Protein AF-0000000069951730 (afdb_homodimer)

Nearest PDB structures (foldseek):
  3v64-assembly1_C  TM=9.099E-01  e=1.492E-11  Rattus norvegicus
  8s9p-assembly1_B  TM=9.069E-01  e=3.754E-10  Homo sapiens
  3p5c-assembly1_L  TM=8.656E-01  e=1.594E-09  Homo sapiens
  8jxj-assembly1_A  TM=8.549E-01  e=1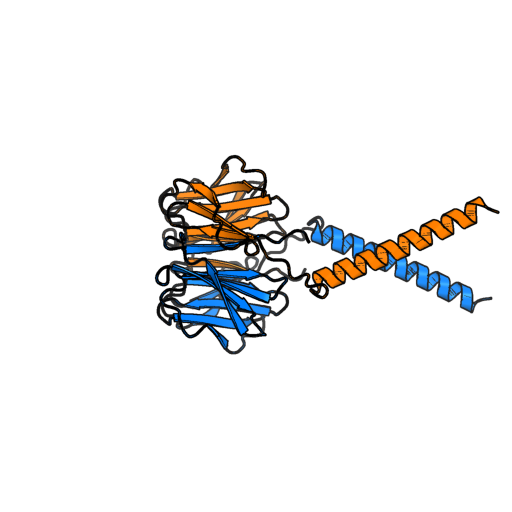.441E-07  Rattus norvegicus
  7mu2-assembly2_C  TM=7.212E-01  e=6.393E-04  Homo sapiens

Foldseek 3Di:
DPPVVVVVVVVVVVVVVVVVVVVVVVCVVVCVPVPVDFDKDWDDDQFFIWIDGRVDPDDIGTQGGGARTWAEWDAQPVQQKIWTDGQCQQFIWIWHDDPVDTGDIDTLDRPPAHGWHEWEADNVQQKIWTAGQVQQWIKMARRVVSDIDTDDRPPSNRPHYDYDDDDPD/DPPVVVVVVVVVVVVVVVVVVVVVVVCVVVCVPVPVDFDKDWDDDQFFIWIDGRVDPDDIGTQGGGARTWAEWDAQPVQQKIWTDGQCQQFIWIWHDDPVDTGDIDTLDRPPAHGWHEWEADNVQQKIWTAGQVQQWIKMARRVVSDIDTDDRPPSNRPHYDYDDDDPD

Sequence (338 aa):
MTKRRRILHADKIIQNVMNVFCLLMFLQLKGYYSVSSNPILLYSTASDIRVVNTSKIGKVNTIVKDLEQGSAVDFLHRKDLICWSDQTAELIQCMNYNETHVGEKVKIVSEGLITPTGIAIDWYTDKIYWTDGETNRIEVISIEQKYRKVLFWSEVDLARAIAVVPKEGMTKRRRILHADKIIQNVMNVFCLLMFLQLKGYYSVSSNPILLYSTASDIRVVNTSKIGKVNTIVKDLEQGSAVDFLHRKDLICWSDQTAELIQCMNYNETHVGEKVKIVSEGLITPTGIAIDWYTDKIYWTDGETNRIEVISIEQKYRKVLFWSEVDLARAIAVVPKEG

Secondary structure (DSSP, 8-state):
-HHHHHHHHHHHHHHHHHHHHHHHHHHHHTT-S------EEEEE-SS-EEEEETTSTT-EEEEE---SSEEEEEEEGGGTEEEEEETTTTEEEEEEEETTEEEEEEEEE-SS-S-EEEEEEETTTTEEEEEETTTTEEEEEETTT--EEEEE-SS--S--EEEEE----/-HHHHHHHHHHHHHHHHHHHHHHHHHHHHTT-S------EEEEE-SS-EEEEETTSTT-EEEEE---SSEEEEEEEGGGTEEEEEETTTTEEEEEEEETTEEEEEEEEE-SS-S-EEEEEEETTTTEEEEEETTTTEEEEEETTT--EEEEE-SS--S--EEEEE----

Solvent-accessible surface area (backbone atoms only — not comparable to full-atom values): 17352 Å² total; per-residue (Å²): 125,66,68,64,54,52,51,52,50,48,49,51,50,50,50,51,49,48,50,48,48,38,48,46,49,45,32,48,72,65,38,67,65,60,64,91,68,63,40,37,36,36,35,14,16,39,40,34,33,32,39,33,42,66,76,46,72,84,53,76,44,78,77,43,73,80,40,48,41,26,38,17,37,36,64,36,70,94,72,29,31,40,34,35,24,20,15,72,70,20,33,31,33,32,27,42,44,51,103,86,43,78,55,67,80,40,80,75,42,74,70,95,52,60,32,34,28,14,44,26,66,38,78,68,77,46,28,41,35,35,25,18,36,74,74,24,33,33,36,37,29,30,70,82,81,60,54,67,46,81,64,45,67,67,91,44,70,44,29,38,17,34,26,62,43,80,64,82,121,125,65,68,64,53,52,51,53,50,50,49,51,48,50,47,50,50,49,49,50,46,38,49,46,49,46,31,47,72,65,38,68,64,60,64,90,68,63,40,37,35,37,35,12,16,40,41,34,34,34,38,34,42,67,74,48,73,84,53,76,44,79,77,42,72,80,40,48,42,25,38,15,36,35,63,37,70,95,72,30,30,40,34,36,24,20,15,72,71,20,35,31,34,32,26,43,44,52,102,86,43,79,54,67,80,40,80,75,42,73,68,96,53,60,34,35,28,14,46,27,67,38,77,67,77,45,28,41,34,36,25,18,35,73,73,24,33,33,37,37,30,30,71,83,81,60,54,67,47,80,64,44,67,67,90,43,70,45,29,37,17,34,27,62,40,81,63,82,122

InterPro domains:
  IPR000033 LDLR class B repeat [PF00058] (126-164)
  IPR000033 LDLR class B repeat [PS51120] (126-168)
  IPR000033 LDLR class B repeat [SM00135] (60-102)
  IPR000033 LDLR class B repeat [SM00135] (106-148)
  IPR011042 Six-bladed beta-propeller, TolB-like [G3DSA:2.120.10.30] (35-169)

Organism: Trichoplusia ni (NCBI:txid7111)

Structure (mmCIF, N/CA/C/O backbone):
data_AF-0000000069951730-model_v1
#
loop_
_entity.id
_entity.type
_entity.pdbx_description
1 polymer 'Low-density lipoprotein receptor-related protein 6-like'
#
loop_
_atom_site.group_PDB
_atom_site.id
_atom_site.type_symbol
_atom_site.label_atom_id
_atom_site.label_alt_id
_atom_site.label_comp_id
_atom_site.label_asym_id
_atom_site.label_entity_id
_atom_site.label_seq_id
_atom_site.pdbx_PDB_ins_code
_atom_site.Cartn_x
_atom_site.Cartn_y
_atom_site.Cartn_z
_atom_site.occupancy
_atom_site.B_iso_or_equiv
_atom_site.auth_seq_id
_atom_site.auth_comp_id
_atom_site.auth_asym_id
_atom_site.auth_atom_id
_atom_site.pdbx_PDB_model_num
ATOM 1 N N . MET A 1 1 ? 3.262 56.125 22.344 1 40.25 1 MET A N 1
ATOM 2 C CA . MET A 1 1 ? 2.172 55.188 22.562 1 40.25 1 MET A CA 1
ATOM 3 C C . MET A 1 1 ? 2.006 54.281 21.344 1 40.25 1 MET A C 1
ATOM 5 O O . MET A 1 1 ? 1.121 53.406 21.328 1 40.25 1 MET A O 1
ATOM 9 N N . THR A 1 2 ? 2.553 54.719 20.219 1 55.34 2 THR A N 1
ATOM 10 C CA . THR A 1 2 ? 2.135 54.219 18.906 1 55.34 2 THR A CA 1
ATOM 11 C C . THR A 1 2 ? 2.824 52.906 18.594 1 55.34 2 THR A C 1
ATOM 13 O O . THR A 1 2 ? 2.281 52.062 17.859 1 55.34 2 THR A O 1
ATOM 16 N N . LYS A 1 3 ? 3.996 52.688 19.062 1 61.5 3 LYS A N 1
ATOM 17 C CA . LYS A 1 3 ? 4.742 51.469 18.688 1 61.5 3 LYS A CA 1
ATOM 18 C C . LYS A 1 3 ? 4.215 50.25 19.422 1 61.5 3 LYS A C 1
ATOM 20 O O . LYS A 1 3 ? 4.148 49.156 18.844 1 61.5 3 LYS A O 1
ATOM 25 N N . ARG A 1 4 ? 3.775 50.406 20.594 1 58.06 4 ARG A N 1
ATOM 26 C CA . ARG A 1 4 ? 3.266 49.281 21.391 1 58.06 4 ARG A CA 1
ATOM 27 C C . ARG A 1 4 ? 1.947 48.781 20.812 1 58.06 4 ARG A C 1
ATOM 29 O O . ARG A 1 4 ? 1.703 47.562 20.797 1 58.06 4 ARG A O 1
ATOM 36 N N . ARG A 1 5 ? 1.155 49.625 20.344 1 59.16 5 ARG A N 1
ATOM 37 C CA . ARG A 1 5 ? -0.134 49.219 19.781 1 59.16 5 ARG A CA 1
ATOM 38 C C . ARG A 1 5 ? 0.046 48.469 18.469 1 59.16 5 ARG A C 1
ATOM 40 O O . ARG A 1 5 ? -0.702 47.531 18.172 1 59.16 5 ARG A O 1
ATOM 47 N N . ARG A 1 6 ? 1.052 48.719 17.766 1 60.94 6 ARG A N 1
ATOM 48 C CA . ARG A 1 6 ? 1.293 48.094 16.484 1 60.94 6 ARG A CA 1
ATOM 49 C C . ARG A 1 6 ? 1.779 46.656 16.656 1 60.94 6 ARG A C 1
ATOM 51 O O . ARG A 1 6 ? 1.381 45.75 15.914 1 60.94 6 ARG A O 1
ATOM 58 N N . ILE A 1 7 ? 2.51 46.438 17.734 1 61.72 7 ILE A N 1
ATOM 59 C CA . ILE A 1 7 ? 3.047 45.125 17.984 1 61.72 7 ILE A CA 1
ATOM 60 C C . ILE A 1 7 ? 1.932 44.188 18.469 1 61.72 7 ILE A C 1
ATOM 62 O O . ILE A 1 7 ? 1.85 43.031 18.047 1 61.72 7 ILE A O 1
ATOM 66 N N . LEU A 1 8 ? 1.084 44.812 19.234 1 60.75 8 LEU A N 1
ATOM 67 C CA . LEU A 1 8 ? -0.03 44.031 19.766 1 60.75 8 LEU A CA 1
ATOM 68 C C . LEU A 1 8 ? -0.986 43.625 18.656 1 60.75 8 LEU A C 1
ATOM 70 O O . LEU A 1 8 ? -1.486 42.469 18.641 1 60.75 8 LEU A O 1
ATOM 74 N N . HIS A 1 9 ? -1.136 44.531 17.734 1 63.41 9 HIS A N 1
ATOM 75 C CA . HIS A 1 9 ? -2.01 44.25 16.609 1 63.41 9 HIS A CA 1
ATOM 76 C C . HIS A 1 9 ? -1.381 43.188 15.688 1 63.41 9 HIS A C 1
ATOM 78 O O . HIS A 1 9 ? -2.072 42.312 15.188 1 63.41 9 HIS A O 1
ATOM 84 N N . ALA A 1 10 ? -0.151 43.312 15.562 1 62.25 10 ALA A N 1
ATOM 85 C CA . ALA A 1 10 ? 0.564 42.344 14.734 1 62.25 10 ALA A CA 1
ATOM 86 C C . ALA A 1 10 ? 0.538 40.938 15.367 1 62.25 10 ALA A C 1
ATOM 88 O O . ALA A 1 10 ? 0.356 39.938 14.664 1 62.25 10 ALA A O 1
ATOM 89 N N . ASP A 1 11 ? 0.637 41 16.609 1 59.69 11 ASP A N 1
ATOM 90 C CA . ASP A 1 11 ? 0.604 39.719 17.344 1 59.69 11 ASP A CA 1
ATOM 91 C C . ASP A 1 11 ? -0.768 39.062 17.234 1 59.69 11 ASP A C 1
ATOM 93 O O . ASP A 1 11 ? -0.864 37.844 17.109 1 59.69 11 ASP A O 1
ATOM 97 N N . LYS A 1 12 ? -1.726 39.938 17.344 1 60.31 12 LYS A N 1
ATOM 98 C CA . LYS A 1 12 ? -3.086 39.438 17.219 1 60.31 12 LYS A CA 1
ATOM 99 C C . LYS A 1 12 ? -3.34 38.906 15.82 1 60.31 12 LYS A C 1
ATOM 101 O O . LYS A 1 12 ? -3.996 37.875 15.656 1 60.31 12 LYS A O 1
ATOM 106 N N . ILE A 1 13 ? -2.816 39.469 14.836 1 59.53 13 ILE A N 1
ATOM 107 C CA . ILE A 1 13 ? -2.957 39.031 13.453 1 59.53 13 ILE A CA 1
ATOM 108 C C . ILE A 1 13 ? -2.217 37.719 13.25 1 59.53 13 ILE A C 1
ATOM 110 O O . ILE A 1 13 ? -2.75 36.781 12.641 1 59.53 13 ILE A O 1
ATOM 114 N N . ILE A 1 14 ? -1.111 37.656 13.812 1 58.06 14 ILE A N 1
ATOM 115 C CA . ILE A 1 14 ? -0.306 36.438 13.68 1 58.06 14 ILE A CA 1
ATOM 116 C C . ILE A 1 14 ? -1.002 35.281 14.383 1 58.06 14 ILE A C 1
ATOM 118 O O . ILE A 1 14 ? -1.05 34.156 13.852 1 58.06 14 ILE A O 1
ATOM 122 N N . GLN A 1 15 ? -1.573 35.594 15.438 1 58.03 15 GLN A N 1
ATOM 123 C CA . GLN A 1 15 ? -2.295 34.594 16.188 1 58.03 15 GLN A CA 1
ATOM 124 C C . GLN A 1 15 ? -3.523 34.094 15.422 1 58.03 15 GLN A C 1
ATOM 126 O O . GLN A 1 15 ? -3.812 32.906 15.391 1 58.03 15 GLN A O 1
ATOM 131 N N . ASN A 1 16 ? -4.184 35 14.867 1 60.38 16 ASN A N 1
ATOM 132 C CA . ASN A 1 16 ? -5.367 34.656 14.086 1 60.38 16 ASN A CA 1
ATOM 133 C C . ASN A 1 16 ? -5 33.844 12.852 1 60.38 16 ASN A C 1
ATOM 135 O O . ASN A 1 16 ? -5.691 32.875 12.508 1 60.38 16 ASN A O 1
ATOM 139 N N . VAL A 1 17 ? -3.945 34.219 12.273 1 59.03 17 VAL A N 1
ATOM 140 C CA . VAL A 1 17 ? -3.484 33.5 11.07 1 59.03 17 VAL A CA 1
ATOM 141 C C . VAL A 1 17 ? -3.041 32.094 11.438 1 59.03 17 VAL A C 1
ATOM 143 O O . VAL A 1 17 ? -3.348 31.141 10.727 1 59.03 17 VAL A O 1
ATOM 146 N N . MET A 1 18 ? -2.447 32.062 12.531 1 59.06 18 MET A N 1
ATOM 147 C CA . MET A 1 18 ? -1.998 30.766 13 1 59.06 18 MET A CA 1
ATOM 148 C C . MET A 1 18 ? -3.186 29.875 13.367 1 59.06 18 MET A C 1
ATOM 150 O O . MET A 1 18 ? -3.178 28.672 13.094 1 59.06 18 MET A O 1
ATOM 154 N N . ASN A 1 19 ? -4.141 30.5 13.945 1 60.81 19 ASN A N 1
ATOM 155 C CA . ASN A 1 19 ? -5.355 29.766 14.281 1 60.81 19 ASN A CA 1
ATOM 156 C C . ASN A 1 19 ? -6.074 29.281 13.023 1 60.81 19 ASN A C 1
ATOM 158 O O . ASN A 1 19 ? -6.57 28.156 12.992 1 60.81 19 ASN A O 1
ATOM 162 N N . VAL A 1 20 ? -6.16 30.094 12.078 1 61.5 20 VAL A N 1
ATOM 163 C CA . VAL A 1 20 ? -6.82 29.719 10.836 1 61.5 20 VAL A CA 1
ATOM 164 C C . VAL A 1 20 ? -6.016 28.625 10.133 1 61.5 20 VAL A C 1
ATOM 166 O O . VAL A 1 20 ? -6.59 27.672 9.602 1 61.5 20 VAL A O 1
ATOM 169 N N . PHE A 1 21 ? -4.734 28.859 10.227 1 60.59 21 PHE A N 1
ATOM 170 C CA . PHE A 1 21 ? -3.855 27.875 9.602 1 60.59 21 PHE A CA 1
ATOM 171 C C . PHE A 1 21 ? -3.992 26.516 10.273 1 60.59 21 PHE A C 1
ATOM 173 O O . PHE A 1 21 ? -4.098 25.484 9.602 1 60.59 21 PHE A O 1
ATOM 180 N N . CYS A 1 22 ? -4.012 26.594 11.516 1 57.28 22 CYS A N 1
ATOM 181 C CA . CYS A 1 22 ? -4.18 25.359 12.266 1 57.28 22 CYS A CA 1
ATOM 182 C C . CYS A 1 22 ? -5.539 24.734 11.984 1 57.28 22 CYS A C 1
ATOM 184 O O . CYS A 1 22 ? -5.652 23.516 11.852 1 57.28 22 CYS A O 1
ATOM 186 N N . LEU A 1 23 ? -6.523 25.594 11.93 1 58.5 23 LEU A N 1
ATOM 187 C CA . LEU A 1 23 ? -7.859 25.109 11.602 1 58.5 23 LEU A CA 1
ATOM 188 C C . LEU A 1 23 ? -7.895 24.516 10.195 1 58.5 23 LEU A C 1
ATOM 190 O O . LEU A 1 23 ? -8.5 23.469 9.977 1 58.5 23 LEU A O 1
ATOM 194 N N . LEU A 1 24 ? -7.238 25.172 9.32 1 56.34 24 LEU A N 1
ATOM 195 C CA . LEU A 1 24 ? -7.199 24.672 7.945 1 56.34 24 LEU A CA 1
ATOM 196 C C . LEU A 1 24 ? -6.422 23.359 7.863 1 56.34 24 LEU A C 1
ATOM 198 O O . LEU A 1 24 ? -6.836 22.438 7.164 1 56.34 24 LEU A O 1
ATOM 202 N N . MET A 1 25 ? -5.395 23.391 8.57 1 54.16 25 MET A N 1
ATOM 203 C CA . MET A 1 25 ? -4.609 22.156 8.633 1 54.16 25 MET A CA 1
ATOM 204 C C . MET A 1 25 ? -5.41 21.031 9.273 1 54.16 25 MET A C 1
ATOM 206 O O . MET A 1 25 ? -5.371 19.891 8.805 1 54.16 25 MET A O 1
ATOM 210 N N . PHE A 1 26 ? -6.113 21.469 10.273 1 53.38 26 PHE A N 1
ATOM 211 C CA . PHE A 1 26 ? -7.016 20.516 10.922 1 53.38 26 PHE A CA 1
ATOM 212 C C . PHE A 1 26 ? -8.102 20.062 9.961 1 53.38 26 PHE A C 1
ATOM 214 O O . PHE A 1 26 ? -8.414 18.859 9.898 1 53.38 26 PHE A O 1
ATOM 221 N N . LEU A 1 27 ? -8.586 21.031 9.406 1 54.47 27 LEU A N 1
ATOM 222 C CA . LEU A 1 27 ? -9.641 20.688 8.453 1 54.47 27 LEU A CA 1
ATOM 223 C C . LEU A 1 27 ? -9.094 19.859 7.305 1 54.47 27 LEU A C 1
ATOM 225 O O . LEU A 1 27 ? -9.766 18.938 6.82 1 54.47 27 LEU A O 1
ATOM 229 N N . GLN A 1 28 ? -7.965 20.234 6.887 1 52.94 28 GLN A N 1
ATOM 230 C CA . GLN A 1 28 ? -7.309 19.453 5.844 1 52.94 28 GLN A CA 1
ATOM 231 C C . GLN A 1 28 ? -7.043 18.031 6.316 1 52.94 28 GLN A C 1
ATOM 233 O O . GLN A 1 28 ? -7.27 17.062 5.57 1 52.94 28 GLN A O 1
ATOM 238 N N . LEU A 1 29 ? -6.594 18.047 7.508 1 51.62 29 LEU A N 1
ATOM 239 C CA . LEU A 1 29 ? -6.316 16.734 8.086 1 51.62 29 LEU A CA 1
ATOM 240 C C . LEU A 1 29 ? -7.602 15.945 8.289 1 51.62 29 LEU A C 1
ATOM 242 O O . LEU A 1 29 ? -7.598 14.719 8.203 1 51.62 29 LEU A O 1
ATOM 246 N N . LYS A 1 30 ? -8.586 16.781 8.57 1 50.69 30 LYS A N 1
ATOM 247 C CA . LYS A 1 30 ? -9.867 16.125 8.797 1 50.69 30 LYS A CA 1
ATOM 248 C C . LYS A 1 30 ? -10.625 15.93 7.488 1 50.69 30 LYS A C 1
ATOM 250 O O . LYS A 1 30 ? -11.766 15.453 7.484 1 50.69 30 LYS A O 1
ATOM 255 N N . GLY A 1 31 ? -10.016 16.188 6.438 1 49.66 31 GLY A N 1
ATOM 256 C CA . GLY A 1 31 ? -10.586 15.906 5.125 1 49.66 31 GLY A CA 1
ATOM 257 C C . GLY A 1 31 ? -11.664 16.906 4.727 1 49.66 31 GLY A C 1
ATOM 258 O O . GLY A 1 31 ? -12.484 16.625 3.846 1 49.66 31 GLY A O 1
ATOM 259 N N . TYR A 1 32 ? -11.891 17.906 5.492 1 48.59 32 TYR A N 1
ATOM 260 C CA . TYR A 1 32 ? -13.016 18.797 5.227 1 48.59 32 TYR A CA 1
ATOM 261 C C . TYR A 1 32 ? -12.781 19.609 3.955 1 48.59 32 TYR A C 1
ATOM 263 O O . TYR A 1 32 ? -13.734 20.078 3.33 1 48.59 32 TYR A O 1
ATOM 271 N N . TYR A 1 33 ? -11.656 19.953 3.596 1 44.69 33 TYR A N 1
ATOM 272 C CA . TYR A 1 33 ? -11.5 20.641 2.314 1 44.69 33 TYR A CA 1
ATOM 273 C C . TYR A 1 33 ? -11.055 19.672 1.229 1 44.69 33 TYR A C 1
ATOM 275 O O . TYR A 1 33 ? -9.859 19.391 1.086 1 44.69 33 TYR A O 1
ATOM 283 N N . SER A 1 34 ? -11.859 18.734 0.953 1 46.66 34 SER A N 1
ATOM 284 C CA . SER A 1 34 ? -11.641 17.797 -0.144 1 46.66 34 SER A CA 1
ATOM 285 C C . SER A 1 34 ? -11.523 18.531 -1.479 1 46.66 34 SER A C 1
ATOM 287 O O . SER A 1 34 ? -12.5 19.109 -1.958 1 46.66 34 SER A O 1
ATOM 289 N N . VAL A 1 35 ? -10.547 19.359 -1.699 1 46.28 35 VAL A N 1
ATOM 290 C CA . VAL A 1 35 ? -10.414 19.672 -3.117 1 46.28 35 VAL A CA 1
ATOM 291 C C . VAL A 1 35 ? -10.344 18.375 -3.93 1 46.28 35 VAL A C 1
ATOM 293 O O . VAL A 1 35 ? -9.703 17.406 -3.512 1 46.28 35 VAL A O 1
ATOM 296 N N . SER A 1 36 ? -11.367 18.156 -4.816 1 50.72 36 SER A N 1
ATOM 297 C CA . SER A 1 36 ? -11.367 17.078 -5.793 1 50.72 36 SER A CA 1
ATOM 298 C C . SER A 1 36 ? -9.961 16.781 -6.297 1 50.72 36 SER A C 1
ATOM 300 O O . SER A 1 36 ? -9.422 17.531 -7.121 1 50.72 36 SER A O 1
ATOM 302 N N . SER A 1 37 ? -8.977 16.438 -5.449 1 61.88 37 SER A N 1
ATOM 303 C CA . SER A 1 37 ? -7.598 16.297 -5.914 1 61.88 37 SER A CA 1
ATOM 304 C C . SER A 1 37 ? -7.387 14.953 -6.605 1 61.88 37 SER A C 1
ATOM 306 O O . SER A 1 37 ? -7.805 13.914 -6.094 1 61.88 37 SER A O 1
ATOM 308 N N . ASN A 1 38 ? -7.438 14.992 -7.953 1 73.62 38 ASN A N 1
ATOM 309 C CA . ASN A 1 38 ? -7.031 13.852 -8.766 1 73.62 38 ASN A CA 1
ATOM 310 C C . ASN A 1 38 ? -5.605 13.406 -8.438 1 73.62 38 ASN A C 1
ATOM 312 O O . ASN A 1 38 ? -4.648 14.141 -8.703 1 73.62 38 ASN A O 1
ATOM 316 N N . PRO A 1 39 ? -5.621 12.266 -7.805 1 83.69 39 PRO A N 1
ATOM 317 C CA . PRO A 1 39 ? -4.273 11.875 -7.391 1 83.69 39 PRO A CA 1
ATOM 318 C C . PRO A 1 39 ? -3.439 11.312 -8.539 1 83.69 39 PRO A C 1
ATOM 320 O O . PRO A 1 39 ? -3.98 10.992 -9.602 1 83.69 39 PRO A O 1
ATOM 323 N N . ILE A 1 40 ? -2.17 11.359 -8.352 1 89.69 40 ILE A N 1
ATOM 324 C CA . ILE A 1 40 ? -1.232 10.594 -9.164 1 89.69 40 ILE A CA 1
ATOM 325 C C . ILE A 1 40 ? -1.15 9.156 -8.641 1 89.69 40 ILE A C 1
ATOM 327 O O . ILE A 1 40 ? -1.103 8.938 -7.43 1 89.69 40 ILE A O 1
ATOM 331 N N . LEU A 1 41 ? -1.196 8.188 -9.562 1 93.44 41 LEU A N 1
ATOM 332 C CA . LEU A 1 41 ? -1.094 6.781 -9.188 1 93.44 41 LEU A CA 1
ATOM 333 C C . LEU A 1 41 ? 0.204 6.176 -9.711 1 93.44 41 LEU A C 1
ATOM 335 O O . LEU A 1 41 ? 0.629 6.477 -10.828 1 93.44 41 LEU A O 1
ATOM 339 N N . LEU A 1 42 ? 0.781 5.359 -8.914 1 95.75 42 LEU A N 1
ATOM 340 C CA . LEU A 1 42 ? 1.886 4.492 -9.305 1 95.75 42 LEU A CA 1
ATOM 341 C C . LEU A 1 42 ? 1.437 3.035 -9.359 1 95.75 42 LEU A C 1
ATOM 343 O O . LEU A 1 42 ? 0.676 2.58 -8.508 1 95.75 42 LEU A O 1
ATOM 347 N N . TYR A 1 43 ? 1.876 2.32 -10.375 1 96.94 43 TYR A N 1
ATOM 348 C CA . TYR A 1 43 ? 1.629 0.884 -10.328 1 96.94 43 TYR A CA 1
ATOM 349 C C . TYR A 1 43 ? 2.799 0.111 -10.93 1 96.94 43 TYR A C 1
ATOM 351 O O . TYR A 1 43 ? 3.547 0.645 -11.75 1 96.94 43 TYR A O 1
ATOM 359 N N . SER A 1 44 ? 2.938 -1.045 -10.406 1 97.5 44 SER A N 1
ATOM 360 C CA . SER A 1 44 ? 4.008 -1.928 -10.859 1 97.5 44 SER A CA 1
ATOM 361 C C . SER A 1 44 ? 3.479 -3.018 -11.781 1 97.5 44 SER A C 1
ATOM 363 O O . SER A 1 44 ? 2.424 -3.602 -11.523 1 97.5 44 SER A O 1
ATOM 365 N N . THR A 1 45 ? 4.113 -3.223 -12.891 1 96.88 45 THR A N 1
ATOM 366 C CA . THR A 1 45 ? 4.02 -4.457 -13.664 1 96.88 45 THR A CA 1
ATOM 367 C C . THR A 1 45 ? 5.211 -5.367 -13.375 1 96.88 45 THR A C 1
ATOM 369 O O . THR A 1 45 ? 6.07 -5.031 -12.555 1 96.88 45 THR A O 1
ATOM 372 N N . ALA A 1 46 ? 5.223 -6.516 -13.992 1 97.25 46 ALA A N 1
ATOM 373 C CA . ALA A 1 46 ? 6.383 -7.383 -13.82 1 97.25 46 ALA A CA 1
ATOM 374 C C . ALA A 1 46 ? 7.652 -6.711 -14.336 1 97.25 46 ALA A C 1
ATOM 376 O O . ALA A 1 46 ? 8.75 -6.965 -13.828 1 97.25 46 ALA A O 1
ATOM 377 N N . SER A 1 47 ? 7.496 -5.703 -15.242 1 97.69 47 SER A N 1
ATOM 378 C CA . SER A 1 47 ? 8.68 -5.223 -15.953 1 97.69 47 SER A CA 1
ATOM 379 C C . SER A 1 47 ? 8.953 -3.756 -15.641 1 97.69 47 SER A C 1
ATOM 381 O O . SER A 1 47 ? 10.047 -3.25 -15.922 1 97.69 47 SER A O 1
ATOM 383 N N . ASP A 1 48 ? 7.891 -3.051 -15.078 1 96.56 48 ASP A N 1
ATOM 384 C CA . ASP A 1 48 ? 8.047 -1.604 -14.992 1 96.56 48 ASP A CA 1
ATOM 385 C C . ASP A 1 48 ? 7.223 -1.03 -13.836 1 96.56 48 ASP A C 1
ATOM 387 O O . ASP A 1 48 ? 6.336 -1.704 -13.305 1 96.56 48 ASP A O 1
ATOM 391 N N . ILE A 1 49 ? 7.617 0.128 -13.43 1 97.31 49 ILE A N 1
ATOM 392 C CA . ILE A 1 49 ? 6.766 1.007 -12.633 1 97.31 49 ILE A CA 1
ATOM 393 C C . ILE A 1 49 ? 6.281 2.172 -13.5 1 97.31 49 ILE A C 1
ATOM 395 O O . ILE A 1 49 ? 7.082 2.826 -14.172 1 97.31 49 ILE A O 1
AT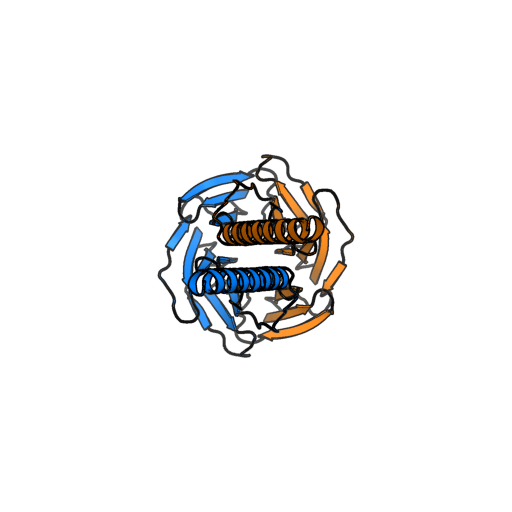OM 399 N N . ARG A 1 50 ? 5.008 2.41 -13.414 1 95.38 50 ARG A N 1
ATOM 400 C CA . ARG A 1 50 ? 4.398 3.453 -14.234 1 95.38 50 ARG A CA 1
ATOM 401 C C . ARG A 1 50 ? 3.625 4.445 -13.375 1 95.38 50 ARG A C 1
ATOM 403 O O . ARG A 1 50 ? 3.201 4.109 -12.266 1 95.38 50 ARG A O 1
ATOM 410 N N . VAL A 1 51 ? 3.541 5.621 -13.906 1 92.38 51 VAL A N 1
ATOM 411 C CA . VAL A 1 51 ? 2.82 6.699 -13.234 1 92.38 51 VAL A CA 1
ATOM 412 C C . VAL A 1 51 ? 1.693 7.203 -14.133 1 92.38 51 VAL A C 1
ATOM 414 O O . VAL A 1 51 ? 1.875 7.348 -15.344 1 92.38 51 VAL A O 1
ATOM 417 N N . VAL A 1 52 ? 0.584 7.422 -13.5 1 89.06 52 VAL A N 1
ATOM 418 C CA . VAL A 1 52 ? -0.558 7.953 -14.234 1 89.06 52 VAL A CA 1
ATOM 419 C C . VAL A 1 52 ? -1.218 9.07 -13.43 1 89.06 52 VAL A C 1
ATOM 421 O O . VAL A 1 52 ? -1.314 8.992 -12.203 1 89.06 52 VAL A O 1
ATOM 424 N N . ASN A 1 53 ? -1.576 10.062 -14.172 1 84.94 53 ASN A N 1
ATOM 425 C CA . ASN A 1 53 ? -2.369 11.148 -13.602 1 84.94 53 ASN A CA 1
ATOM 426 C C . ASN A 1 53 ? -3.859 10.945 -13.844 1 84.94 53 ASN A C 1
ATOM 428 O O . ASN A 1 53 ? -4.301 10.883 -15 1 84.94 53 ASN A O 1
ATOM 432 N N . THR A 1 54 ? -4.594 10.852 -12.82 1 86.31 54 THR A N 1
ATOM 433 C CA . THR A 1 54 ? -6 10.484 -12.945 1 86.31 54 THR A CA 1
ATOM 434 C C . THR A 1 54 ? -6.805 11.633 -13.555 1 86.31 54 THR A C 1
ATOM 436 O O . THR A 1 54 ? -7.941 11.438 -13.992 1 86.31 54 THR A O 1
ATOM 439 N N . SER A 1 55 ? -6.207 12.836 -13.531 1 79.06 55 SER A N 1
ATOM 440 C CA . SER A 1 55 ? -6.867 13.977 -14.156 1 79.06 55 SER A CA 1
ATOM 441 C C . SER A 1 55 ? -6.637 13.984 -15.664 1 79.06 55 SER A C 1
ATOM 443 O O . SER A 1 55 ? -7.352 14.664 -16.406 1 79.06 55 SER A O 1
ATOM 445 N N . LYS A 1 56 ? -5.562 13.477 -16.016 1 73.94 56 LYS A N 1
ATOM 446 C CA . LYS A 1 56 ? -5.25 13.398 -17.438 1 73.94 56 LYS A CA 1
ATOM 447 C C . LYS A 1 56 ? -5.41 11.977 -17.953 1 73.94 56 LYS A C 1
ATOM 449 O O . LYS A 1 56 ? -4.473 11.18 -17.906 1 73.94 56 LYS A O 1
ATOM 454 N N . ILE A 1 57 ? -6.547 11.68 -18.438 1 64.75 57 ILE A N 1
ATOM 455 C CA . ILE A 1 57 ? -6.844 10.312 -18.859 1 64.75 57 ILE A CA 1
ATOM 456 C C . ILE A 1 57 ? -6.016 9.977 -20.094 1 64.75 57 ILE A C 1
ATOM 458 O O . ILE A 1 57 ? -5.906 10.781 -21.031 1 64.75 57 ILE A O 1
ATOM 462 N N . GLY A 1 58 ? -5.32 8.844 -19.984 1 67.44 58 GLY A N 1
ATOM 463 C CA . GLY A 1 58 ? -4.719 8.289 -21.188 1 67.44 58 GLY A CA 1
ATOM 464 C C . GLY A 1 58 ? -3.207 8.422 -21.219 1 67.44 58 GLY A C 1
ATOM 465 O O . GLY A 1 58 ? -2.537 7.805 -22.047 1 67.44 58 GLY A O 1
ATOM 466 N N . LYS A 1 59 ? -2.746 9.188 -20.406 1 79.81 59 LYS A N 1
ATOM 467 C CA . LYS A 1 59 ? -1.294 9.32 -20.484 1 79.81 59 LYS A CA 1
ATOM 468 C C . LYS A 1 59 ? -0.61 8.492 -19.406 1 79.81 59 LYS A C 1
ATOM 470 O O . LYS A 1 59 ? -0.854 8.703 -18.219 1 79.81 59 LYS A O 1
ATOM 475 N N . VAL A 1 60 ? 0.112 7.445 -19.812 1 87.56 60 VAL A N 1
ATOM 476 C CA . VAL A 1 60 ? 0.881 6.586 -18.906 1 87.56 60 VAL A CA 1
ATOM 477 C C . VAL A 1 60 ? 2.375 6.836 -19.109 1 87.56 60 VAL A C 1
ATOM 479 O O . VAL A 1 60 ? 2.863 6.832 -20.25 1 87.56 60 VAL A O 1
ATOM 482 N N . ASN A 1 61 ? 3.059 7.148 -18.016 1 90.5 61 ASN A N 1
ATOM 483 C CA . ASN A 1 61 ? 4.5 7.355 -18.062 1 90.5 61 ASN A CA 1
ATOM 484 C C . ASN A 1 61 ? 5.254 6.25 -17.328 1 90.5 61 ASN A C 1
ATOM 486 O O . ASN A 1 61 ? 5.012 6.016 -16.141 1 90.5 61 ASN A O 1
ATOM 490 N N . THR A 1 62 ? 6.156 5.586 -18.047 1 94.31 62 THR A N 1
ATOM 491 C CA . THR A 1 62 ? 7.016 4.586 -17.422 1 94.31 62 THR A CA 1
ATOM 492 C C . THR A 1 62 ? 8.219 5.25 -16.766 1 94.31 62 THR A C 1
ATOM 494 O O . THR A 1 62 ? 8.992 5.945 -17.422 1 94.31 62 THR A O 1
ATOM 497 N N . ILE A 1 63 ? 8.383 5.004 -15.469 1 94.88 63 ILE A N 1
ATOM 498 C CA . ILE A 1 63 ? 9.43 5.746 -14.773 1 94.88 63 ILE A CA 1
ATOM 499 C C . ILE A 1 63 ? 10.531 4.789 -14.336 1 94.88 63 ILE A C 1
ATOM 501 O O . ILE A 1 63 ? 11.656 5.215 -14.055 1 94.88 63 ILE A O 1
ATOM 505 N N . VAL A 1 64 ? 10.32 3.541 -14.086 1 96.88 64 VAL A N 1
ATOM 506 C CA . VAL A 1 64 ? 11.312 2.496 -13.836 1 96.88 64 VAL A CA 1
ATOM 507 C C . VAL A 1 64 ? 11.141 1.367 -14.844 1 96.88 64 VAL A C 1
ATOM 509 O O . VAL A 1 64 ? 10.031 0.867 -15.047 1 96.88 64 VAL A O 1
ATOM 512 N N . LYS A 1 65 ? 12.18 0.963 -15.484 1 96.12 65 LYS A N 1
ATOM 513 C CA . LYS A 1 65 ? 12.125 -0.077 -16.5 1 96.12 65 LYS A CA 1
ATOM 514 C C . LYS A 1 65 ? 12.977 -1.28 -16.109 1 96.12 65 LYS A C 1
ATOM 516 O O . LYS A 1 65 ? 13.695 -1.24 -15.117 1 96.12 65 LYS A O 1
ATOM 521 N N . ASP A 1 66 ? 12.773 -2.346 -16.781 1 96.75 66 ASP A N 1
ATOM 522 C CA . ASP A 1 66 ? 13.625 -3.535 -16.75 1 96.75 66 ASP A CA 1
ATOM 523 C C . ASP A 1 66 ? 13.562 -4.227 -15.398 1 96.75 66 ASP A C 1
ATOM 525 O O . ASP A 1 66 ? 14.594 -4.652 -14.859 1 96.75 66 ASP A O 1
ATOM 529 N N . LEU A 1 67 ? 12.453 -4.215 -14.852 1 97.94 67 LEU A N 1
ATOM 530 C CA . LEU A 1 67 ? 12.258 -5.035 -13.664 1 97.94 67 LEU A CA 1
ATOM 531 C C . LEU A 1 67 ? 12.172 -6.516 -14.031 1 97.94 67 LEU A C 1
ATOM 533 O O . LEU A 1 67 ? 11.828 -6.859 -15.164 1 97.94 67 LEU A O 1
ATOM 537 N N . GLU A 1 68 ? 12.633 -7.344 -13.156 1 98.44 68 GLU A N 1
ATOM 538 C CA . GLU A 1 68 ? 12.539 -8.797 -13.297 1 98.44 68 GLU A CA 1
ATOM 539 C C . GLU A 1 68 ? 11.516 -9.375 -12.328 1 98.44 68 GLU A C 1
ATOM 541 O O . GLU A 1 68 ? 11.867 -10.125 -11.414 1 98.44 68 GLU A O 1
ATOM 546 N N . GLN A 1 69 ? 10.289 -9.125 -12.531 1 97.94 69 GLN A N 1
ATOM 547 C CA . GLN A 1 69 ? 9.125 -9.539 -11.758 1 97.94 69 GLN A CA 1
ATOM 548 C C . GLN A 1 69 ? 8.836 -8.555 -10.633 1 97.94 69 GLN A C 1
ATOM 550 O O . GLN A 1 69 ? 8.844 -8.922 -9.453 1 97.94 69 GLN A O 1
ATOM 555 N N . GLY A 1 70 ? 8.57 -7.266 -11.055 1 98.19 70 GLY A N 1
ATOM 556 C CA . GLY A 1 70 ? 8.078 -6.293 -10.094 1 98.19 70 GLY A CA 1
ATOM 557 C C . GLY A 1 70 ? 6.844 -6.762 -9.344 1 98.19 70 GLY A C 1
ATOM 558 O O . GLY A 1 70 ? 5.957 -7.379 -9.93 1 98.19 70 GLY A O 1
ATOM 559 N N . SER A 1 71 ? 6.805 -6.461 -8.023 1 97.75 71 SER A N 1
ATOM 560 C CA . SER A 1 71 ? 5.734 -7.102 -7.266 1 97.75 71 SER A CA 1
ATOM 561 C C . SER A 1 71 ? 5.027 -6.102 -6.359 1 97.75 71 SER A C 1
ATOM 563 O O . SER A 1 71 ? 3.875 -6.316 -5.973 1 97.75 71 SER A O 1
ATOM 565 N N . ALA A 1 72 ? 5.695 -5.078 -5.941 1 98.56 72 ALA A N 1
ATOM 566 C CA . ALA A 1 72 ? 5.098 -4.086 -5.051 1 98.56 72 ALA A CA 1
ATOM 567 C C . ALA A 1 72 ? 5.684 -2.699 -5.297 1 98.56 72 ALA A C 1
ATOM 569 O O . ALA A 1 72 ? 6.809 -2.574 -5.797 1 98.56 72 ALA A O 1
ATOM 570 N N . VAL A 1 73 ? 4.953 -1.7 -4.938 1 98.56 73 VAL A N 1
ATOM 571 C CA . VAL A 1 73 ? 5.391 -0.312 -5.035 1 98.56 73 VAL A CA 1
ATOM 572 C C . VAL A 1 73 ? 4.719 0.519 -3.941 1 98.56 73 VAL A C 1
ATOM 574 O O . VAL A 1 73 ? 3.592 0.227 -3.535 1 98.56 73 VAL A O 1
ATOM 577 N N . ASP A 1 74 ? 5.387 1.421 -3.436 1 97.94 74 ASP A N 1
ATOM 578 C CA . ASP A 1 74 ? 4.871 2.369 -2.453 1 97.94 74 ASP A CA 1
ATOM 579 C C . ASP A 1 74 ? 5.613 3.699 -2.529 1 97.94 74 ASP A C 1
ATOM 581 O O . ASP A 1 74 ? 6.621 3.812 -3.23 1 97.94 74 ASP A O 1
ATOM 585 N N . PHE A 1 75 ? 5.043 4.715 -1.903 1 95.19 75 PHE A N 1
ATOM 586 C CA . PHE A 1 75 ? 5.547 6.074 -2.057 1 95.19 75 PHE A CA 1
ATOM 587 C C . PHE A 1 75 ? 5.703 6.754 -0.7 1 95.19 75 PHE A C 1
ATOM 589 O O . PHE A 1 75 ? 4.816 6.656 0.152 1 95.19 75 PHE A O 1
ATOM 596 N N . LEU A 1 76 ? 6.844 7.34 -0.523 1 93.25 76 LEU A N 1
ATOM 597 C CA . LEU A 1 76 ? 7.105 8.18 0.642 1 93.25 76 LEU A CA 1
ATOM 598 C C . LEU A 1 76 ? 7.062 9.656 0.269 1 93.25 76 LEU A C 1
ATOM 600 O O . LEU A 1 76 ? 8.062 10.219 -0.181 1 93.25 76 LEU A O 1
ATOM 604 N N . HIS A 1 77 ? 6.031 10.258 0.543 1 87 77 HIS A N 1
ATOM 605 C CA . HIS A 1 77 ? 5.723 11.602 0.067 1 87 77 HIS A CA 1
ATOM 606 C C . HIS A 1 77 ? 6.703 12.625 0.626 1 87 77 HIS A C 1
ATOM 608 O O . HIS A 1 77 ? 7.223 13.461 -0.115 1 87 77 HIS A O 1
ATOM 614 N N . ARG A 1 78 ? 6.992 12.531 1.895 1 84.75 78 ARG A N 1
ATOM 615 C CA . ARG A 1 78 ? 7.816 13.531 2.566 1 84.75 78 ARG A CA 1
ATOM 616 C C . ARG A 1 78 ? 9.203 13.617 1.934 1 84.75 78 ARG A C 1
ATOM 618 O O . ARG A 1 78 ? 9.859 14.656 2.004 1 84.75 78 ARG A O 1
ATOM 625 N N . LYS A 1 79 ? 9.602 12.586 1.317 1 89.88 79 LYS A N 1
ATOM 626 C CA . LYS A 1 79 ? 10.945 12.547 0.76 1 89.88 79 LYS A CA 1
ATOM 627 C C . LYS A 1 79 ? 10.914 12.398 -0.758 1 89.88 79 LYS A C 1
ATOM 629 O O . LYS A 1 79 ? 11.953 12.242 -1.396 1 89.88 79 LYS A O 1
ATOM 634 N N . ASP A 1 80 ? 9.695 12.359 -1.304 1 91.81 80 ASP A N 1
ATOM 635 C CA . ASP A 1 80 ? 9.516 12.148 -2.738 1 91.81 80 ASP A CA 1
ATOM 636 C C . ASP A 1 80 ? 10.25 10.891 -3.203 1 91.81 80 ASP A C 1
ATOM 638 O O . ASP A 1 80 ? 11.047 10.945 -4.145 1 91.81 80 ASP A O 1
ATOM 642 N N . LEU A 1 81 ? 9.977 9.773 -2.555 1 95.94 81 LEU A N 1
ATOM 643 C CA . LEU A 1 81 ? 10.656 8.516 -2.838 1 95.94 81 LEU A CA 1
ATOM 644 C C . LEU A 1 81 ? 9.664 7.449 -3.289 1 95.94 81 LEU A C 1
ATOM 646 O O . LEU A 1 81 ? 8.641 7.234 -2.639 1 95.94 81 LEU A O 1
ATOM 650 N N . ILE A 1 82 ? 9.969 6.848 -4.398 1 97.31 82 ILE A N 1
ATOM 651 C CA . ILE A 1 82 ? 9.281 5.637 -4.82 1 97.31 82 ILE A CA 1
ATOM 652 C C . ILE A 1 82 ? 10.109 4.41 -4.438 1 97.31 82 ILE A C 1
ATOM 654 O O . ILE A 1 82 ? 11.312 4.363 -4.684 1 97.31 82 ILE A O 1
ATOM 658 N N . CYS A 1 83 ? 9.547 3.453 -3.84 1 98.62 83 CYS A N 1
ATOM 659 C CA . CYS A 1 83 ? 10.227 2.207 -3.5 1 98.62 83 CYS A CA 1
ATOM 660 C C . CYS A 1 83 ? 9.461 1.005 -4.047 1 98.62 83 CYS A C 1
ATOM 662 O O . CYS A 1 83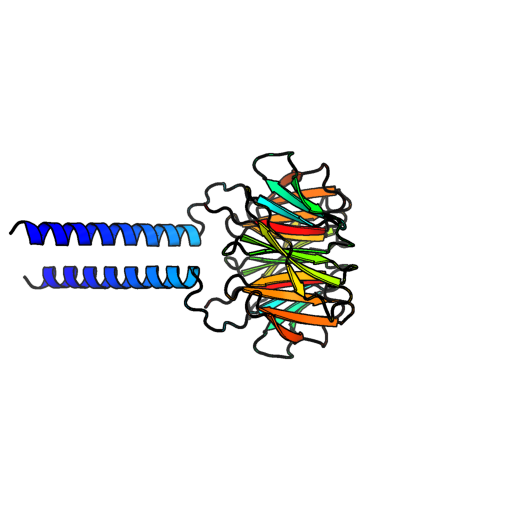 ? 8.234 1.036 -4.145 1 98.62 83 CYS A O 1
ATOM 664 N N . TRP A 1 84 ? 10.18 -0.008 -4.359 1 98.75 84 TRP A N 1
ATOM 665 C CA . TRP A 1 84 ? 9.523 -1.165 -4.965 1 98.75 84 TRP A CA 1
ATOM 666 C C . TRP A 1 84 ? 10.305 -2.441 -4.68 1 98.75 84 TRP A C 1
ATOM 668 O O . TRP A 1 84 ? 11.469 -2.387 -4.281 1 98.75 84 TRP A O 1
ATOM 678 N N . SER A 1 85 ? 9.648 -3.535 -4.785 1 98.81 85 SER A N 1
ATOM 679 C CA . SER A 1 85 ? 10.289 -4.844 -4.715 1 98.81 85 SER A CA 1
ATOM 680 C C . SER A 1 85 ? 10.391 -5.484 -6.098 1 98.81 85 SER A C 1
ATOM 682 O O . SER A 1 85 ? 9.508 -5.293 -6.941 1 98.81 85 SER A O 1
ATOM 684 N N . ASP A 1 86 ? 11.422 -6.164 -6.328 1 98.56 86 ASP A N 1
ATOM 685 C CA . ASP A 1 86 ? 11.719 -6.926 -7.535 1 98.56 86 ASP A CA 1
ATOM 686 C C . ASP A 1 86 ? 12.109 -8.367 -7.195 1 98.56 86 ASP A C 1
ATOM 688 O O . ASP A 1 86 ? 13.219 -8.617 -6.715 1 98.56 86 ASP A O 1
ATOM 692 N N . GLN A 1 87 ? 11.211 -9.305 -7.492 1 98.19 87 GLN A N 1
ATOM 693 C CA . GLN A 1 87 ? 11.297 -10.648 -6.922 1 98.19 87 GLN A CA 1
ATOM 694 C C . GLN A 1 87 ? 12.5 -11.398 -7.48 1 98.19 87 GLN A C 1
ATOM 696 O O . GLN A 1 87 ? 13.359 -11.859 -6.723 1 98.19 87 GLN A O 1
ATOM 701 N N . THR A 1 88 ? 12.586 -11.445 -8.773 1 98.12 88 THR A N 1
ATOM 702 C CA . THR A 1 88 ? 13.641 -12.242 -9.398 1 98.12 88 THR A CA 1
ATOM 703 C C . THR A 1 88 ? 15 -11.57 -9.219 1 98.12 88 THR A C 1
ATOM 705 O O . THR A 1 88 ? 16.016 -12.25 -9.023 1 98.12 88 THR A O 1
ATOM 708 N N . ALA A 1 89 ? 15.062 -10.234 -9.312 1 98.06 89 ALA A N 1
ATOM 709 C CA . ALA A 1 89 ? 16.312 -9.516 -9.07 1 98.06 89 ALA A CA 1
ATOM 710 C C . ALA A 1 89 ? 16.719 -9.594 -7.598 1 98.06 89 ALA A C 1
ATOM 712 O O . ALA A 1 89 ? 17.859 -9.297 -7.242 1 98.06 89 ALA A O 1
ATOM 713 N N . GLU A 1 90 ? 15.75 -10.016 -6.73 1 98.44 90 GLU A N 1
ATOM 714 C CA . GLU A 1 90 ? 15.969 -10.117 -5.293 1 98.44 90 GLU A CA 1
ATOM 715 C C . GLU A 1 90 ? 16.453 -8.789 -4.719 1 98.44 90 GLU A C 1
ATOM 717 O O . GLU A 1 90 ? 17.484 -8.742 -4.043 1 98.44 90 GLU A O 1
ATOM 722 N N . LEU A 1 91 ? 15.586 -7.738 -4.988 1 98.62 91 LEU A N 1
ATOM 723 C CA . LEU A 1 91 ? 15.961 -6.383 -4.594 1 98.62 91 LEU A CA 1
ATOM 724 C C . LEU A 1 91 ? 14.75 -5.625 -4.055 1 98.62 91 LEU A C 1
ATOM 726 O O . LEU A 1 91 ? 13.625 -5.828 -4.516 1 98.62 91 LEU A O 1
ATOM 730 N N . ILE A 1 92 ? 14.961 -4.848 -3.113 1 98.81 92 ILE A N 1
ATOM 731 C CA . ILE A 1 92 ? 14.117 -3.711 -2.771 1 98.81 92 ILE A CA 1
ATOM 732 C C . ILE A 1 92 ? 14.867 -2.408 -3.027 1 98.81 92 ILE A C 1
ATOM 734 O O . ILE A 1 92 ? 15.961 -2.203 -2.5 1 98.81 92 ILE A O 1
ATOM 738 N N . GLN A 1 93 ? 14.289 -1.559 -3.836 1 98.69 93 GLN A N 1
ATOM 739 C CA . GLN A 1 93 ? 14.961 -0.343 -4.277 1 98.69 93 GLN A CA 1
ATOM 740 C C . GLN A 1 93 ? 14.055 0.874 -4.137 1 98.69 93 GLN A C 1
ATOM 742 O O . GLN A 1 93 ? 12.828 0.733 -4.023 1 98.69 93 GLN A O 1
ATOM 747 N N . CYS A 1 94 ? 14.688 1.982 -4.105 1 98.25 94 CYS A N 1
ATOM 748 C CA . CYS A 1 94 ? 13.992 3.264 -4.117 1 98.25 94 CYS A CA 1
ATOM 749 C C . CYS A 1 94 ? 14.617 4.219 -5.129 1 98.25 94 CYS A C 1
ATOM 751 O O . CYS A 1 94 ? 15.742 3.988 -5.59 1 98.25 94 CYS A O 1
ATOM 753 N N . MET A 1 95 ? 13.852 5.191 -5.426 1 97.69 95 MET A N 1
ATOM 754 C CA . MET A 1 95 ? 14.328 6.262 -6.297 1 97.69 95 MET A CA 1
ATOM 755 C C . MET A 1 95 ? 13.586 7.562 -6.02 1 97.69 95 MET A C 1
ATOM 757 O O . MET A 1 95 ? 12.391 7.547 -5.723 1 97.69 95 MET A O 1
ATOM 761 N N . ASN A 1 96 ? 14.328 8.656 -6.109 1 95.88 96 ASN A N 1
ATOM 762 C CA . ASN A 1 96 ? 13.672 9.953 -6.023 1 95.88 96 ASN A CA 1
ATOM 763 C C . ASN A 1 96 ? 12.781 10.211 -7.238 1 95.88 96 ASN A C 1
ATOM 765 O O . ASN A 1 96 ? 13.156 9.906 -8.367 1 95.88 96 ASN A O 1
ATOM 769 N N . TYR A 1 97 ? 11.641 10.688 -6.895 1 91.75 97 TYR A N 1
ATOM 770 C CA . TYR A 1 97 ? 10.711 11 -7.973 1 91.75 97 TYR A CA 1
ATOM 771 C C . TYR A 1 97 ? 9.844 12.203 -7.613 1 91.75 97 TYR A C 1
ATOM 773 O O . TYR A 1 97 ? 9.25 12.242 -6.535 1 91.75 97 TYR A O 1
ATOM 781 N N . ASN A 1 98 ? 9.93 13.008 -8.602 1 82.88 98 ASN A N 1
ATOM 782 C CA . ASN A 1 98 ? 8.883 14.031 -8.633 1 82.88 98 ASN A CA 1
ATOM 783 C C . ASN A 1 98 ? 8.367 14.266 -10.055 1 82.88 98 ASN A C 1
ATOM 785 O O . ASN A 1 98 ? 8.82 13.609 -10.992 1 82.88 98 ASN A O 1
ATOM 789 N N . GLU A 1 99 ? 7.289 14.75 -10.336 1 78.56 99 GLU A N 1
ATOM 790 C CA . GLU A 1 99 ? 6.645 14.875 -11.641 1 78.56 99 GLU A CA 1
ATOM 791 C C . GLU A 1 99 ? 7.605 15.445 -12.68 1 78.56 99 GLU A C 1
ATOM 793 O O . GLU A 1 99 ? 7.461 15.188 -13.875 1 78.56 99 GLU A O 1
ATOM 798 N N . THR A 1 100 ? 8.664 16.016 -12.18 1 78.06 100 THR A N 1
ATOM 799 C CA . THR A 1 100 ? 9.562 16.688 -13.109 1 78.06 100 THR A CA 1
ATOM 800 C C . THR A 1 100 ? 10.945 16.031 -13.094 1 78.06 100 THR A C 1
ATOM 802 O O . THR A 1 100 ? 11.781 16.312 -13.961 1 78.06 100 THR A O 1
ATOM 805 N N . HIS A 1 101 ? 11.094 15.125 -12.055 1 81.62 101 HIS A N 1
ATOM 806 C CA . HIS A 1 101 ? 12.438 14.586 -11.883 1 81.62 101 HIS A CA 1
ATOM 807 C C . HIS A 1 101 ? 12.391 13.109 -11.508 1 81.62 101 HIS A C 1
ATOM 809 O O . HIS A 1 101 ? 11.539 12.688 -10.719 1 81.62 101 HIS A O 1
ATOM 815 N N . VAL A 1 102 ? 13.273 12.328 -12.234 1 86.19 102 VAL A N 1
ATOM 816 C CA . VAL A 1 102 ? 13.508 10.93 -11.898 1 86.19 102 VAL A CA 1
ATOM 817 C C . VAL A 1 102 ? 14.969 10.734 -11.484 1 86.19 102 VAL A C 1
ATOM 819 O O . VAL A 1 102 ? 15.883 11.016 -12.258 1 86.19 102 VAL A O 1
ATOM 822 N N . GLY A 1 103 ? 15.172 10.305 -10.219 1 91.81 103 GLY A N 1
ATOM 823 C CA . GLY A 1 103 ? 16.531 10.148 -9.711 1 91.81 103 GLY A CA 1
ATOM 824 C C . GLY A 1 103 ? 17.109 8.773 -9.977 1 91.81 103 GLY A C 1
ATOM 825 O O . GLY A 1 103 ? 16.547 8 -10.766 1 91.81 103 GLY A O 1
ATOM 826 N N . GLU A 1 104 ? 18.266 8.578 -9.352 1 93.38 104 GLU A N 1
ATOM 827 C CA . GLU A 1 104 ? 18.953 7.297 -9.469 1 93.38 104 GLU A CA 1
ATOM 828 C C . GLU A 1 104 ? 18.328 6.25 -8.547 1 93.38 104 GLU A C 1
ATOM 830 O O . GLU A 1 104 ? 17.812 6.586 -7.477 1 93.38 104 GLU A O 1
ATOM 835 N N . LYS A 1 105 ? 18.375 5.012 -9.078 1 96.38 105 LYS A N 1
ATOM 836 C CA . LYS A 1 105 ? 17.938 3.898 -8.25 1 96.38 105 LYS A CA 1
ATOM 837 C C . LYS A 1 105 ? 18.922 3.639 -7.109 1 96.38 105 LYS A C 1
ATOM 839 O O . LYS A 1 105 ? 20.125 3.672 -7.309 1 96.38 105 LYS A O 1
ATOM 844 N N . VAL A 1 106 ? 18.406 3.461 -6.004 1 97.25 106 VAL A N 1
ATOM 845 C CA . VAL A 1 106 ? 19.219 3.127 -4.832 1 97.25 106 VAL A CA 1
ATOM 846 C C . VAL A 1 106 ? 18.781 1.778 -4.27 1 97.25 106 VAL A C 1
ATOM 848 O O . VAL A 1 106 ? 17.594 1.561 -4.02 1 97.25 106 VAL A O 1
ATOM 851 N N . LYS A 1 107 ? 19.719 0.898 -4.051 1 98.19 107 LYS A N 1
ATOM 852 C CA . LYS A 1 107 ? 19.406 -0.391 -3.434 1 98.19 107 LYS A CA 1
ATOM 853 C C . LYS A 1 107 ? 19.234 -0.25 -1.924 1 98.19 107 LYS A C 1
ATOM 855 O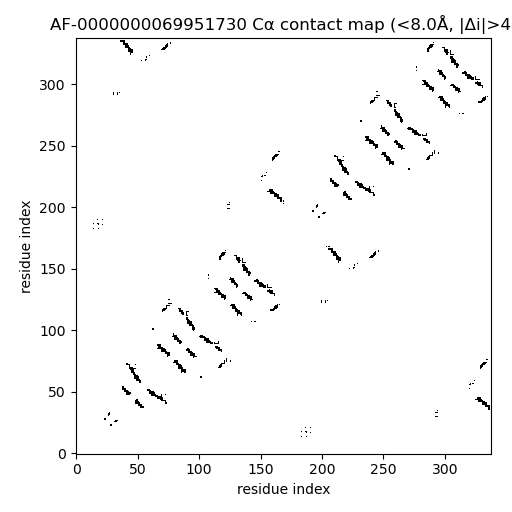 O . LYS A 1 107 ? 20.156 0.172 -1.223 1 98.19 107 LYS A O 1
ATOM 860 N N . ILE A 1 108 ? 18.094 -0.57 -1.462 1 98.69 108 ILE A N 1
ATOM 861 C CA . ILE A 1 108 ? 17.812 -0.518 -0.033 1 98.69 108 ILE A CA 1
ATOM 862 C C . ILE A 1 108 ? 18.125 -1.868 0.607 1 98.69 108 ILE A C 1
ATOM 864 O O . ILE A 1 108 ? 18.781 -1.93 1.647 1 98.69 108 ILE A O 1
ATOM 868 N N . VAL A 1 109 ? 17.641 -2.971 0.068 1 98.62 109 VAL A N 1
ATOM 869 C CA . VAL A 1 109 ? 17.938 -4.344 0.451 1 98.62 109 VAL A CA 1
ATOM 870 C C . VAL A 1 109 ? 18.406 -5.133 -0.773 1 98.62 109 VAL A C 1
ATOM 872 O O . VAL A 1 109 ? 17.688 -5.215 -1.771 1 98.62 109 VAL A O 1
ATOM 875 N N . SER A 1 110 ? 19.578 -5.711 -0.735 1 98.19 110 SER A N 1
ATOM 876 C CA . SER A 1 110 ? 20.125 -6.414 -1.893 1 98.19 110 SER A CA 1
ATOM 877 C C . SER A 1 110 ? 20.656 -7.793 -1.508 1 98.19 110 SER A C 1
ATOM 879 O O . SER A 1 110 ? 21.203 -8.508 -2.346 1 98.19 110 SER A O 1
ATOM 881 N N . GLU A 1 111 ? 20.516 -8.117 -0.274 1 97.62 111 GLU A N 1
ATOM 882 C CA . GLU A 1 111 ? 20.953 -9.43 0.192 1 97.62 111 GLU A CA 1
ATOM 883 C C . GLU A 1 111 ? 19.891 -10.086 1.076 1 97.62 111 GLU A C 1
ATOM 885 O O . GLU A 1 111 ? 19.094 -9.391 1.709 1 97.62 111 GLU A O 1
ATOM 890 N N . GLY A 1 112 ? 19.875 -11.336 1.117 1 97.12 112 GLY A N 1
ATOM 891 C CA . GLY A 1 112 ? 19.016 -12.078 2.027 1 97.12 112 GLY A CA 1
ATOM 892 C C . GLY A 1 112 ? 17.562 -12.086 1.6 1 97.12 112 GLY A C 1
ATOM 893 O O . GLY A 1 112 ? 16.672 -12.383 2.402 1 97.12 112 GLY A O 1
ATOM 8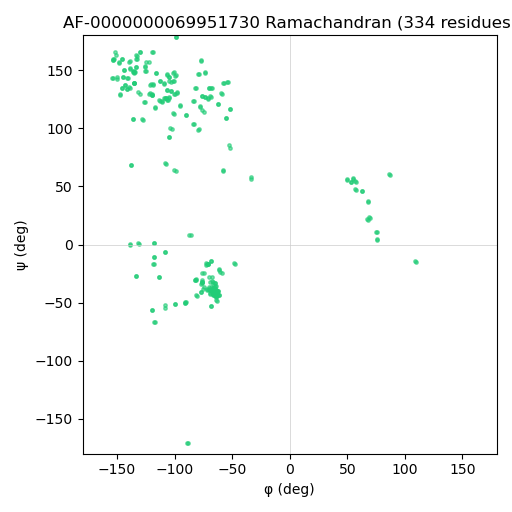94 N N . LEU A 1 113 ? 17.281 -11.648 0.404 1 97.69 113 LEU A N 1
ATOM 895 C CA . LEU A 1 113 ? 15.953 -11.75 -0.206 1 97.69 113 LEU A CA 1
ATOM 896 C C . LEU A 1 113 ? 15.883 -12.938 -1.161 1 97.69 113 LEU A C 1
ATOM 898 O O . LEU A 1 113 ? 16.891 -13.32 -1.757 1 97.69 113 LEU A O 1
ATOM 902 N N . ILE A 1 114 ? 14.781 -13.57 -1.251 1 97.44 114 ILE A N 1
ATOM 903 C CA . ILE A 1 114 ? 14.555 -14.586 -2.27 1 97.44 114 ILE A CA 1
ATOM 904 C C . ILE A 1 114 ? 13.383 -14.18 -3.154 1 97.44 114 ILE A C 1
ATOM 906 O O . ILE A 1 114 ? 13.539 -14.008 -4.367 1 97.44 114 ILE A O 1
ATOM 910 N N . THR A 1 115 ? 12.18 -13.922 -2.607 1 97.19 115 THR A N 1
ATOM 911 C CA . THR A 1 115 ? 11.008 -13.469 -3.357 1 97.19 115 THR A CA 1
ATOM 912 C C . THR A 1 115 ? 10.273 -12.367 -2.607 1 97.19 115 THR A C 1
ATOM 914 O O . THR A 1 115 ? 9.148 -12.562 -2.139 1 97.19 115 THR A O 1
ATOM 917 N N . PRO A 1 116 ? 10.914 -11.195 -2.516 1 98 116 PRO A N 1
ATOM 918 C CA . PRO A 1 116 ? 10.156 -10.102 -1.904 1 98 116 PRO A CA 1
ATOM 919 C C . PRO A 1 116 ? 8.867 -9.781 -2.656 1 98 116 PRO A C 1
ATOM 921 O O . PRO A 1 116 ? 8.875 -9.664 -3.885 1 98 116 PRO A O 1
ATOM 924 N N . THR A 1 117 ? 7.77 -9.688 -1.966 1 96.75 117 THR A N 1
ATOM 925 C CA . THR A 1 117 ? 6.469 -9.57 -2.617 1 96.75 117 THR A CA 1
ATOM 926 C C . THR A 1 117 ? 5.801 -8.25 -2.256 1 96.75 117 THR A C 1
ATOM 928 O O . THR A 1 117 ? 5.77 -7.32 -3.068 1 96.75 117 THR A O 1
ATOM 931 N N . GLY A 1 118 ? 5.395 -8.016 -0.981 1 97.94 118 GLY A N 1
ATOM 932 C CA . GLY A 1 118 ? 4.758 -6.781 -0.546 1 97.94 118 GLY A CA 1
ATOM 933 C C . GLY A 1 118 ? 5.707 -5.84 0.173 1 97.94 118 GLY A C 1
ATOM 934 O O . GLY A 1 118 ? 6.609 -6.285 0.884 1 97.94 118 GLY A O 1
ATOM 935 N N . ILE A 1 119 ? 5.453 -4.531 0.014 1 98.69 119 ILE A N 1
ATOM 936 C CA . ILE A 1 119 ? 6.164 -3.537 0.809 1 98.69 119 ILE A CA 1
ATOM 937 C C . ILE A 1 119 ? 5.184 -2.492 1.332 1 98.69 119 ILE A C 1
ATOM 939 O O . ILE A 1 119 ? 4.156 -2.225 0.701 1 98.69 119 ILE A O 1
ATOM 943 N N . ALA A 1 120 ? 5.43 -1.982 2.438 1 97.88 120 ALA A N 1
ATOM 944 C CA . ALA A 1 120 ? 4.699 -0.866 3.033 1 97.88 120 ALA A CA 1
ATOM 945 C C . ALA A 1 120 ? 5.656 0.116 3.705 1 97.88 120 ALA A C 1
ATOM 947 O O . ALA A 1 120 ? 6.582 -0.293 4.406 1 97.88 120 ALA A O 1
ATOM 948 N N . ILE A 1 121 ? 5.426 1.365 3.461 1 96.25 121 ILE A N 1
ATOM 949 C CA . ILE A 1 121 ? 6.293 2.387 4.039 1 96.25 121 ILE A CA 1
ATOM 950 C C . ILE A 1 121 ? 5.578 3.078 5.195 1 96.25 121 ILE A C 1
ATOM 952 O O . ILE A 1 121 ? 4.426 3.496 5.059 1 96.25 121 ILE A O 1
ATOM 956 N N . ASP A 1 122 ? 6.242 3.078 6.328 1 91.94 122 ASP A N 1
ATOM 957 C CA . ASP A 1 122 ? 5.812 3.918 7.441 1 91.94 122 ASP A CA 1
ATOM 958 C C . ASP A 1 122 ? 6.336 5.344 7.285 1 91.94 122 ASP A C 1
ATOM 960 O O . ASP A 1 122 ? 7.508 5.613 7.547 1 91.94 122 ASP A O 1
ATOM 964 N N . TRP A 1 123 ? 5.516 6.258 6.891 1 85.25 123 TRP A N 1
ATOM 965 C CA . TRP A 1 123 ? 5.949 7.609 6.547 1 85.25 123 TRP A CA 1
ATOM 966 C C . TRP A 1 123 ? 6.355 8.383 7.797 1 85.25 123 TRP A C 1
ATOM 968 O O . TRP A 1 123 ? 7.074 9.383 7.711 1 85.25 123 TRP A O 1
ATOM 978 N N . TYR A 1 124 ? 5.93 7.859 8.961 1 82.94 124 TYR A N 1
ATOM 979 C CA . TYR A 1 124 ? 6.297 8.531 10.203 1 82.94 124 TYR A CA 1
ATOM 980 C C . TYR A 1 124 ? 7.742 8.234 10.578 1 82.94 124 TYR A C 1
ATOM 982 O O . TYR A 1 124 ? 8.461 9.109 11.062 1 82.94 124 TYR A O 1
ATOM 990 N N . THR A 1 125 ? 8.148 7.047 10.414 1 88.31 125 THR A N 1
ATOM 991 C CA . THR A 1 125 ? 9.461 6.641 10.898 1 88.31 125 THR A CA 1
ATOM 992 C C . THR A 1 125 ? 10.43 6.43 9.734 1 88.31 125 THR A C 1
ATOM 994 O O . THR A 1 125 ? 11.609 6.164 9.945 1 88.31 125 THR A O 1
ATOM 997 N N . ASP A 1 126 ? 9.938 6.504 8.531 1 93.25 126 ASP A N 1
ATOM 998 C CA . ASP A 1 126 ? 10.727 6.312 7.324 1 93.25 126 ASP A CA 1
ATOM 999 C C . ASP A 1 126 ? 11.305 4.898 7.266 1 93.25 126 ASP A C 1
ATOM 1001 O O . ASP A 1 126 ? 12.492 4.719 6.992 1 93.25 126 ASP A O 1
ATOM 1005 N N . LYS A 1 127 ? 10.445 3.988 7.547 1 95.94 127 LYS A N 1
ATOM 1006 C CA . LYS A 1 127 ? 10.828 2.582 7.484 1 95.94 127 LYS A CA 1
ATOM 1007 C C . LYS A 1 127 ? 10.039 1.84 6.41 1 95.94 127 LYS A C 1
ATOM 1009 O O . LYS A 1 127 ? 8.875 2.168 6.152 1 95.94 127 LYS A O 1
ATOM 1014 N N . ILE A 1 128 ? 10.711 0.845 5.812 1 98 128 ILE A N 1
ATOM 1015 C CA . ILE A 1 128 ? 10.055 -0.049 4.863 1 98 128 ILE A CA 1
ATOM 1016 C C . ILE A 1 128 ? 9.844 -1.416 5.508 1 98 128 ILE A C 1
ATOM 1018 O O . ILE A 1 128 ? 10.773 -1.996 6.074 1 98 128 ILE A O 1
ATOM 1022 N N . TYR A 1 129 ? 8.688 -1.854 5.527 1 97.25 129 TYR A N 1
ATOM 1023 C CA . TYR A 1 129 ? 8.328 -3.219 5.895 1 97.25 129 TYR A CA 1
ATOM 1024 C C . TYR A 1 129 ? 8.047 -4.062 4.652 1 97.25 129 TYR A C 1
ATOM 1026 O O . TYR A 1 129 ? 7.445 -3.582 3.691 1 97.25 129 TYR A O 1
ATOM 1034 N N . TRP A 1 130 ? 8.508 -5.34 4.699 1 98.19 130 TRP A N 1
ATOM 1035 C CA . TRP A 1 130 ? 8.242 -6.141 3.51 1 98.19 130 TRP A CA 1
ATOM 1036 C C . TRP A 1 130 ? 7.992 -7.598 3.877 1 98.19 130 TRP A C 1
ATOM 1038 O O . TRP A 1 130 ? 8.336 -8.039 4.977 1 98.19 130 TRP A O 1
ATOM 1048 N N . THR A 1 131 ? 7.348 -8.273 2.955 1 97.69 131 THR A N 1
ATOM 1049 C CA . THR A 1 131 ? 7.133 -9.711 3.041 1 97.69 131 THR A CA 1
ATOM 1050 C C . THR A 1 131 ? 8.023 -10.453 2.045 1 97.69 131 THR A C 1
ATOM 1052 O O . THR A 1 131 ? 8.297 -9.945 0.957 1 97.69 131 THR A O 1
ATOM 1055 N N . ASP A 1 132 ? 8.445 -11.602 2.416 1 96.94 132 ASP A N 1
ATOM 1056 C CA . ASP A 1 132 ? 9.133 -12.547 1.543 1 96.94 132 ASP A CA 1
ATOM 1057 C C . ASP A 1 132 ? 8.609 -13.961 1.75 1 96.94 132 ASP A C 1
ATOM 1059 O O . ASP A 1 132 ? 8.906 -14.594 2.766 1 96.94 132 ASP A O 1
ATOM 1063 N N . GLY A 1 133 ? 7.867 -14.406 0.73 1 90.81 133 GLY A N 1
ATOM 1064 C CA . GLY A 1 133 ? 7.195 -15.688 0.856 1 90.81 133 GLY A CA 1
ATOM 1065 C C . GLY A 1 133 ? 8.156 -16.859 0.974 1 90.81 133 GLY A C 1
ATOM 1066 O O . GLY A 1 133 ? 7.859 -17.844 1.645 1 90.81 133 GLY A O 1
ATOM 1067 N N . GLU A 1 134 ? 9.273 -16.734 0.328 1 92.69 134 GLU A N 1
ATOM 1068 C CA . GLU A 1 134 ? 10.203 -17.859 0.305 1 92.69 134 GLU A CA 1
ATOM 1069 C C . GLU A 1 134 ? 11.039 -17.906 1.58 1 92.69 134 GLU A C 1
ATOM 1071 O O . GLU A 1 134 ? 11.289 -18.984 2.127 1 92.69 134 GLU A O 1
ATOM 1076 N N . THR A 1 135 ? 11.547 -16.734 2.049 1 94.62 135 THR A N 1
ATOM 1077 C CA . THR A 1 135 ? 12.258 -16.734 3.322 1 94.62 135 THR A CA 1
ATOM 1078 C C . THR A 1 135 ? 11.281 -16.906 4.484 1 94.62 135 THR A C 1
ATOM 1080 O O . THR A 1 135 ? 11.688 -17.203 5.605 1 94.62 135 THR A O 1
ATOM 1083 N N . ASN A 1 136 ? 10.023 -16.656 4.168 1 93.81 136 ASN A N 1
ATOM 1084 C CA . ASN A 1 136 ? 8.938 -16.734 5.137 1 93.81 136 ASN A CA 1
ATOM 1085 C C . ASN A 1 136 ? 9.18 -15.805 6.324 1 93.81 136 ASN A C 1
ATOM 1087 O O . ASN A 1 136 ? 9.086 -16.219 7.477 1 93.81 136 ASN A O 1
ATOM 1091 N N . ARG A 1 137 ? 9.547 -14.586 6.004 1 93.62 137 ARG A N 1
ATOM 1092 C CA . ARG A 1 137 ? 9.844 -13.578 7.02 1 93.62 137 ARG A CA 1
ATOM 1093 C C . ARG A 1 137 ? 9.188 -12.242 6.676 1 93.62 137 ARG A C 1
ATOM 1095 O O . ARG A 1 137 ? 8.977 -11.938 5.504 1 93.62 137 ARG A O 1
ATOM 1102 N N . ILE A 1 138 ? 8.844 -11.547 7.699 1 95.88 138 ILE A N 1
ATOM 1103 C CA . ILE A 1 138 ? 8.547 -10.125 7.605 1 95.88 138 ILE A CA 1
ATOM 1104 C C . ILE A 1 138 ? 9.68 -9.32 8.25 1 95.88 138 ILE A C 1
ATOM 1106 O O . ILE A 1 138 ? 10.047 -9.578 9.398 1 95.88 138 ILE A O 1
ATOM 1110 N N . GLU A 1 139 ? 10.195 -8.406 7.5 1 97 139 GLU A N 1
ATOM 1111 C CA . GLU A 1 139 ? 11.352 -7.645 7.969 1 97 139 GLU A CA 1
ATOM 1112 C C . GLU A 1 139 ? 11.125 -6.145 7.797 1 97 139 GLU A C 1
ATOM 1114 O O . GLU A 1 139 ? 10.133 -5.727 7.191 1 97 139 GLU A O 1
ATOM 1119 N N . VAL A 1 140 ? 12 -5.395 8.484 1 96.81 140 VAL A N 1
ATOM 1120 C CA . VAL A 1 140 ? 11.93 -3.939 8.43 1 96.81 140 VAL A CA 1
ATOM 1121 C C . VAL A 1 140 ? 13.328 -3.359 8.25 1 96.81 140 VAL A C 1
ATOM 1123 O O . VAL A 1 140 ? 14.32 -3.973 8.664 1 96.81 140 VAL A O 1
ATOM 1126 N N . ILE A 1 141 ? 13.383 -2.227 7.578 1 97.94 141 ILE A N 1
ATOM 1127 C CA . ILE A 1 141 ? 14.648 -1.513 7.445 1 97.94 141 ILE A CA 1
ATOM 1128 C C . ILE A 1 141 ? 14.406 -0.007 7.5 1 97.94 141 ILE A C 1
ATOM 1130 O O . ILE A 1 141 ? 13.406 0.484 6.961 1 97.94 141 ILE A O 1
ATOM 1134 N N . SER A 1 142 ? 15.227 0.713 8.211 1 96.62 142 SER A N 1
ATOM 1135 C CA . SER A 1 142 ? 15.227 2.17 8.125 1 96.62 142 SER A CA 1
ATOM 1136 C C . SER A 1 142 ? 15.844 2.648 6.816 1 96.62 142 SER A C 1
ATOM 1138 O O . SER A 1 142 ? 16.984 2.299 6.492 1 96.62 142 SER A O 1
ATOM 1140 N N . ILE A 1 143 ? 15.125 3.475 6.102 1 96.44 143 ILE A N 1
ATOM 1141 C CA . ILE A 1 143 ? 15.539 3.855 4.754 1 96.44 143 ILE A CA 1
ATOM 1142 C C . ILE A 1 143 ? 16.875 4.586 4.812 1 96.44 143 ILE A C 1
ATOM 1144 O O . ILE A 1 143 ? 17.766 4.316 4.012 1 96.44 143 ILE A O 1
ATOM 1148 N N . GLU A 1 144 ? 17.031 5.41 5.781 1 93.88 144 GLU A N 1
ATOM 1149 C CA . GLU A 1 144 ? 18.25 6.219 5.863 1 93.88 144 GLU A CA 1
ATOM 1150 C C . GLU A 1 144 ? 19.328 5.508 6.676 1 93.88 144 GLU A C 1
ATOM 1152 O O . GLU A 1 144 ? 20.469 5.395 6.227 1 93.88 144 GLU A O 1
ATOM 1157 N N . GLN A 1 145 ? 18.953 5.035 7.824 1 94 145 GLN A N 1
ATOM 1158 C CA . GLN A 1 145 ? 19.953 4.445 8.719 1 94 145 GLN A CA 1
ATOM 1159 C C . GLN A 1 145 ? 20.359 3.053 8.242 1 94 145 GLN A C 1
ATOM 1161 O O . GLN A 1 145 ? 21.406 2.543 8.633 1 94 145 GLN A O 1
ATOM 1166 N N . LYS A 1 146 ? 19.5 2.422 7.508 1 94.94 146 LYS A N 1
ATOM 1167 C CA . LYS A 1 146 ? 19.75 1.111 6.914 1 94.94 146 LYS A CA 1
ATOM 1168 C C . LYS A 1 146 ? 19.844 0.03 7.984 1 94.94 146 LYS A C 1
ATOM 1170 O O . LYS A 1 146 ? 20.5 -0.994 7.789 1 94.94 146 LYS A O 1
ATOM 1175 N N . TYR A 1 147 ? 19.281 0.322 9.117 1 95.56 147 TYR A N 1
ATOM 1176 C CA . TYR A 1 147 ? 19.141 -0.717 10.133 1 95.56 147 TYR A CA 1
ATOM 1177 C C . TYR A 1 147 ? 18.031 -1.696 9.773 1 95.56 147 TYR A C 1
ATOM 1179 O O . TYR A 1 147 ? 16.859 -1.316 9.703 1 95.56 147 TYR A O 1
ATOM 1187 N N . ARG A 1 148 ? 18.422 -2.867 9.531 1 97 148 ARG A N 1
ATOM 1188 C CA . ARG A 1 148 ? 17.516 -3.934 9.125 1 97 148 ARG A CA 1
ATOM 1189 C C . ARG A 1 148 ? 17.219 -4.879 10.281 1 97 148 ARG A C 1
ATOM 1191 O O . ARG A 1 148 ? 18.109 -5.203 11.07 1 97 148 ARG A O 1
ATOM 1198 N N . LYS A 1 149 ? 16.031 -5.328 10.438 1 94.56 149 LYS A N 1
ATOM 1199 C CA . LYS A 1 149 ? 15.625 -6.219 11.516 1 94.56 149 LYS A CA 1
ATOM 1200 C C . LYS A 1 149 ? 14.555 -7.203 11.047 1 94.56 149 LYS A C 1
ATOM 1202 O O . LYS A 1 149 ? 13.641 -6.832 10.312 1 94.56 149 LYS A O 1
ATOM 1207 N N . VAL A 1 150 ? 14.703 -8.5 11.406 1 94.44 150 VAL A N 1
ATOM 1208 C CA . VAL A 1 150 ? 13.641 -9.484 11.219 1 94.44 150 VAL A CA 1
ATOM 1209 C C . VAL A 1 150 ? 12.57 -9.305 12.289 1 94.44 150 VAL A C 1
ATOM 1211 O O . VAL A 1 150 ? 12.875 -9.273 13.484 1 94.44 150 VAL A O 1
ATOM 1214 N N . LEU A 1 151 ? 11.367 -9.195 11.953 1 91.94 151 LEU A N 1
ATOM 1215 C CA . LEU A 1 151 ? 10.297 -8.969 12.914 1 91.94 151 LEU A CA 1
ATOM 1216 C C . LEU A 1 151 ? 9.562 -10.273 13.234 1 91.94 151 LEU A C 1
ATOM 1218 O O . LEU A 1 151 ? 9.312 -10.578 14.398 1 91.94 151 LEU A O 1
ATOM 1222 N N . PHE A 1 152 ? 9.156 -10.953 12.141 1 90 152 PHE A N 1
ATOM 1223 C CA . PHE A 1 152 ? 8.398 -12.188 12.289 1 90 152 PHE A CA 1
ATOM 1224 C C . PHE A 1 152 ? 8.922 -13.266 11.352 1 90 152 PHE A C 1
ATOM 1226 O O . PHE A 1 152 ? 9.227 -12.992 10.188 1 90 152 PHE A O 1
ATOM 1233 N N . TRP A 1 153 ? 9.016 -14.516 11.844 1 86.19 153 TRP A N 1
ATOM 1234 C CA . TRP A 1 153 ? 9.562 -15.625 11.062 1 86.19 153 TRP A CA 1
ATOM 1235 C C . TRP A 1 153 ? 8.742 -16.891 11.273 1 86.19 153 TRP A C 1
ATOM 1237 O O . TRP A 1 153 ? 9.031 -17.938 10.68 1 86.19 153 TRP A O 1
ATOM 1247 N N . SER A 1 154 ? 7.801 -16.734 12.062 1 81.88 154 SER A N 1
ATOM 1248 C CA . SER A 1 154 ? 6.906 -17.875 12.289 1 81.88 154 SER A CA 1
ATOM 1249 C C . SER A 1 154 ? 5.48 -17.547 11.867 1 81.88 154 SER A C 1
ATOM 1251 O O . SER A 1 154 ? 5.043 -16.391 11.977 1 81.88 154 SER A O 1
ATOM 1253 N N . GLU A 1 155 ? 4.785 -18.375 11.234 1 80.56 155 GLU A N 1
ATOM 1254 C CA . GLU A 1 155 ? 3.369 -18.25 10.906 1 80.56 155 GLU A CA 1
ATOM 1255 C C . GLU A 1 155 ? 3.141 -17.156 9.859 1 80.56 155 GLU A C 1
ATOM 1257 O O . GLU A 1 155 ? 2.115 -16.484 9.875 1 80.56 155 GLU A O 1
ATOM 1262 N N . VAL A 1 156 ? 4.168 -16.844 9.094 1 87.38 156 VAL A N 1
ATOM 1263 C CA . VAL A 1 156 ? 4.035 -15.828 8.055 1 87.38 156 VAL A CA 1
ATOM 1264 C C . VAL A 1 156 ? 3.285 -16.406 6.855 1 87.38 156 VAL A C 1
ATOM 1266 O O . VAL A 1 156 ? 2.502 -15.711 6.211 1 87.38 156 VAL A O 1
ATOM 1269 N N . ASP A 1 157 ? 3.463 -17.734 6.602 1 91.56 157 ASP A N 1
ATOM 1270 C CA . ASP A 1 157 ? 2.658 -18.516 5.672 1 91.56 157 ASP A CA 1
ATOM 1271 C C . ASP A 1 157 ? 2.549 -17.828 4.316 1 91.56 157 ASP A C 1
ATOM 1273 O O . ASP A 1 157 ? 1.444 -17.609 3.812 1 91.56 157 ASP A O 1
ATOM 1277 N N . LEU A 1 158 ? 3.686 -17.531 3.689 1 93.5 158 LEU A N 1
ATOM 1278 C CA . LEU A 1 158 ? 3.768 -16.984 2.342 1 93.5 158 LEU A CA 1
ATOM 1279 C C . LEU A 1 158 ? 2.971 -15.68 2.234 1 93.5 158 LEU A C 1
ATOM 1281 O O . LEU A 1 158 ? 2.125 -15.539 1.348 1 93.5 158 LEU A O 1
ATOM 1285 N N . ALA A 1 159 ? 3.273 -14.758 3.086 1 95.31 159 ALA A N 1
ATOM 1286 C CA . ALA A 1 159 ? 2.613 -13.453 3.09 1 95.31 159 ALA A CA 1
ATOM 1287 C C . ALA A 1 159 ? 2.779 -12.75 1.746 1 95.31 159 ALA A C 1
ATOM 1289 O O . ALA A 1 159 ? 3.855 -12.789 1.146 1 95.31 159 ALA A O 1
ATOM 1290 N N . ARG A 1 160 ? 1.747 -12.125 1.268 1 95.38 160 ARG A N 1
ATOM 1291 C CA . ARG A 1 160 ? 1.736 -11.555 -0.077 1 95.38 160 ARG A CA 1
ATOM 1292 C C . ARG A 1 160 ? 1.784 -10.031 -0.027 1 95.38 160 ARG A C 1
ATOM 1294 O O . ARG A 1 160 ? 2.582 -9.406 -0.729 1 95.38 160 ARG A O 1
ATOM 1301 N N . ALA A 1 161 ? 0.89 -9.461 0.678 1 97.81 161 ALA A N 1
ATOM 1302 C CA . ALA A 1 161 ? 0.79 -8.008 0.774 1 97.81 161 ALA A CA 1
ATOM 1303 C C . ALA A 1 161 ? 0.905 -7.547 2.223 1 97.81 161 ALA A C 1
ATOM 1305 O O . ALA A 1 161 ? 0.631 -8.312 3.15 1 97.81 161 ALA A O 1
ATOM 1306 N N . ILE A 1 162 ? 1.281 -6.34 2.426 1 98.19 162 ILE A N 1
ATOM 1307 C CA . ILE A 1 162 ? 1.484 -5.785 3.76 1 98.19 162 ILE A CA 1
ATOM 1308 C C . ILE A 1 162 ? 1.075 -4.312 3.773 1 98.19 162 ILE A C 1
ATOM 1310 O O . ILE A 1 162 ? 1.22 -3.613 2.77 1 98.19 162 ILE A O 1
ATOM 1314 N N . ALA A 1 163 ? 0.521 -3.863 4.852 1 97.12 163 ALA A N 1
ATOM 1315 C CA . ALA A 1 163 ? 0.147 -2.473 5.098 1 97.12 163 ALA A CA 1
ATOM 1316 C C . ALA A 1 163 ? 0.48 -2.059 6.531 1 97.12 163 ALA A C 1
ATOM 1318 O O . ALA A 1 163 ? 0.487 -2.895 7.438 1 97.12 163 ALA A O 1
ATOM 1319 N N . VAL A 1 164 ? 0.729 -0.802 6.715 1 94.25 164 VAL A N 1
ATOM 1320 C CA . VAL A 1 164 ? 1.015 -0.243 8.031 1 94.25 164 VAL A CA 1
ATOM 1321 C C . VAL A 1 164 ? -0.234 0.438 8.586 1 94.25 164 VAL A C 1
ATOM 1323 O O . VAL A 1 164 ? -0.902 1.196 7.879 1 94.25 164 VAL A O 1
ATOM 1326 N N . VAL A 1 165 ? -0.562 0.085 9.781 1 87.75 165 VAL A N 1
ATOM 1327 C CA . VAL A 1 165 ? -1.605 0.796 10.508 1 87.75 165 VAL A CA 1
ATOM 1328 C C . VAL A 1 165 ? -0.987 1.938 11.312 1 87.75 165 VAL A C 1
ATOM 1330 O O . VAL A 1 165 ? -0.251 1.702 12.273 1 87.75 165 VAL A O 1
ATOM 1333 N N . PRO A 1 166 ? -1.312 3.17 10.859 1 70.81 166 PRO A N 1
ATOM 1334 C CA . PRO A 1 166 ? -0.709 4.273 11.609 1 70.81 166 PRO A CA 1
ATOM 1335 C C . PRO A 1 166 ? -1.161 4.316 13.07 1 70.81 166 PRO A C 1
ATOM 1337 O O . PRO A 1 166 ? -2.307 3.971 13.375 1 70.81 166 PRO A O 1
ATOM 1340 N N . LYS A 1 167 ? -0.185 4.215 14.055 1 61.78 167 LYS A N 1
ATOM 1341 C CA . LYS A 1 167 ? -0.609 4.34 15.445 1 61.78 167 LYS A CA 1
ATOM 1342 C C . LYS A 1 167 ? -1.018 5.773 15.773 1 61.78 167 LYS A C 1
ATOM 1344 O O . LYS A 1 167 ? -0.425 6.727 15.258 1 61.78 167 LYS A O 1
ATOM 1349 N N . GLU A 1 168 ? -2.232 5.852 16.266 1 49.06 168 GLU A N 1
ATOM 1350 C CA . GLU A 1 168 ? -2.559 7.133 16.891 1 49.06 168 GLU A CA 1
ATOM 1351 C C . GLU A 1 168 ? -1.512 7.527 17.922 1 49.06 168 GLU A C 1
ATOM 1353 O O . GLU A 1 168 ? -1.146 6.719 18.781 1 49.06 168 GLU A O 1
ATOM 1358 N N . GLY A 1 169 ? -0.469 8.086 17.5 1 40.62 169 GLY A N 1
ATOM 1359 C CA . GLY A 1 169 ? 0.237 8.656 18.641 1 40.62 169 GLY A CA 1
ATOM 1360 C C . GLY A 1 169 ? -0.655 9.492 19.547 1 40.62 169 GLY A C 1
ATOM 1361 O O . GLY A 1 169 ? -1.753 9.883 19.141 1 40.62 169 GLY A O 1
ATOM 1362 N N . MET B 1 1 ? -13.219 46.188 36.719 1 41.91 1 MET B N 1
ATOM 1363 C CA . MET B 1 1 ? -12.039 46.062 35.875 1 41.91 1 MET B CA 1
ATOM 1364 C C . MET B 1 1 ? -11.648 44.594 35.688 1 41.91 1 MET B C 1
ATOM 1366 O O . MET B 1 1 ? -10.641 44.281 35.031 1 41.91 1 MET B O 1
ATOM 1370 N N . THR B 1 2 ? -12.195 43.781 36.562 1 55.75 2 THR B N 1
ATOM 1371 C CA . THR B 1 2 ? -11.617 42.469 36.844 1 55.75 2 THR B CA 1
ATOM 1372 C C . THR B 1 2 ? -12.07 41.438 35.781 1 55.75 2 THR B C 1
ATOM 1374 O O . THR B 1 2 ? -11.375 40.469 35.531 1 55.75 2 THR B O 1
ATOM 1377 N N . LYS B 1 3 ? -13.211 41.594 35.25 1 61.56 3 LYS B N 1
ATOM 1378 C CA . LYS B 1 3 ? -13.742 40.562 34.344 1 61.56 3 LYS B CA 1
ATOM 1379 C C . LYS B 1 3 ? -13.094 40.656 32.969 1 61.56 3 LYS B C 1
ATOM 1381 O O . LYS B 1 3 ? -12.82 39.656 32.344 1 61.56 3 LYS B O 1
ATOM 1386 N N . ARG B 1 4 ? -12.789 41.812 32.562 1 57.97 4 ARG B N 1
ATOM 1387 C CA . ARG B 1 4 ? -12.188 42.031 31.234 1 57.97 4 ARG B CA 1
ATOM 1388 C C . ARG B 1 4 ? -10.766 41.469 31.203 1 57.97 4 ARG B C 1
ATOM 1390 O O . ARG B 1 4 ? -10.344 40.906 30.203 1 57.97 4 ARG B O 1
ATOM 1397 N N . ARG B 1 5 ? -10.07 41.625 32.219 1 59.16 5 ARG B N 1
ATOM 1398 C CA . ARG B 1 5 ? -8.688 41.125 32.281 1 59.16 5 ARG B CA 1
ATOM 1399 C C . ARG B 1 5 ? -8.648 39.625 32.281 1 59.16 5 ARG B C 1
ATOM 1401 O O . ARG B 1 5 ? -7.742 39 31.703 1 59.16 5 ARG B O 1
ATOM 1408 N N . ARG B 1 6 ? -9.633 39 32.75 1 60.97 6 ARG B N 1
ATOM 1409 C CA . ARG B 1 6 ? -9.664 37.531 32.812 1 60.97 6 ARG B CA 1
ATOM 1410 C C . ARG B 1 6 ? -9.945 36.906 31.453 1 60.97 6 ARG B C 1
ATOM 1412 O O . ARG B 1 6 ? -9.359 35.875 31.109 1 60.97 6 ARG B O 1
ATOM 1419 N N . ILE B 1 7 ? -10.711 37.656 30.672 1 61.41 7 ILE B N 1
ATOM 1420 C CA . ILE B 1 7 ? -11.055 37.156 29.359 1 61.41 7 ILE B CA 1
ATOM 1421 C C . ILE B 1 7 ? -9.852 37.281 28.422 1 61.41 7 ILE B C 1
ATOM 1423 O O . ILE B 1 7 ? -9.562 36.344 27.656 1 61.41 7 ILE B O 1
ATOM 1427 N N . LEU B 1 8 ? -9.18 38.375 28.609 1 60.56 8 LEU B N 1
ATOM 1428 C CA . LEU B 1 8 ? -8.008 38.594 27.781 1 60.56 8 LEU B CA 1
ATOM 1429 C C . LEU B 1 8 ? -6.914 37.562 28.094 1 60.56 8 LEU B C 1
ATOM 1431 O O . LEU B 1 8 ? -6.246 37.094 27.172 1 60.56 8 LEU B O 1
ATOM 1435 N N . HIS B 1 9 ? -6.855 37.281 29.375 1 62.72 9 HIS B N 1
ATOM 1436 C CA . HIS B 1 9 ? -5.859 36.281 29.766 1 62.72 9 HIS B CA 1
ATOM 1437 C C . HIS B 1 9 ? -6.238 34.875 29.281 1 62.72 9 HIS B C 1
ATOM 1439 O O . HIS B 1 9 ? -5.375 34.125 28.844 1 62.72 9 HIS B O 1
ATOM 1445 N N . ALA B 1 10 ? -7.441 34.656 29.375 1 62.31 10 ALA B N 1
ATOM 1446 C CA . ALA B 1 10 ? -7.941 33.375 28.875 1 62.31 10 ALA B CA 1
ATOM 1447 C C . ALA B 1 10 ? -7.754 33.25 27.375 1 62.31 10 ALA B C 1
ATOM 1449 O O . ALA B 1 10 ? -7.387 32.188 26.875 1 62.31 10 ALA B O 1
ATOM 1450 N N . ASP B 1 11 ? -7.934 34.312 26.734 1 59.81 11 ASP B N 1
ATOM 1451 C CA . ASP B 1 11 ? -7.766 34.344 25.281 1 59.81 11 ASP B CA 1
ATOM 1452 C C . ASP B 1 11 ? -6.309 34.094 24.891 1 59.81 11 ASP B C 1
ATOM 1454 O O . ASP B 1 11 ? -6.016 33.406 23.922 1 59.81 11 ASP B O 1
ATOM 1458 N N . LYS B 1 12 ? -5.469 34.781 25.672 1 60.78 12 LYS B N 1
ATOM 1459 C CA . LYS B 1 12 ? -4.043 34.625 25.422 1 60.78 12 LYS B CA 1
ATOM 1460 C C . LYS B 1 12 ? -3.604 33.188 25.688 1 60.78 12 LYS B C 1
ATOM 1462 O O . LYS B 1 12 ? -2.787 32.625 24.938 1 60.78 12 LYS B O 1
ATOM 1467 N N . ILE B 1 13 ? -4.121 32.531 26.609 1 60.41 13 ILE B N 1
ATOM 1468 C CA . ILE B 1 13 ? -3.811 31.156 26.938 1 60.41 13 ILE B CA 1
ATOM 1469 C C . ILE B 1 13 ? -4.32 30.219 25.844 1 60.41 13 ILE B C 1
ATOM 1471 O O . ILE B 1 13 ? -3.607 29.312 25.406 1 60.41 13 ILE B O 1
ATOM 1475 N N . ILE B 1 14 ? -5.461 30.516 25.438 1 58.59 14 ILE B N 1
ATOM 1476 C CA . ILE B 1 14 ? -6.059 29.703 24.391 1 58.59 14 ILE B CA 1
ATOM 1477 C C . ILE B 1 14 ? -5.25 29.828 23.109 1 58.59 14 ILE B C 1
ATOM 1479 O O . ILE B 1 14 ? -4.984 28.844 22.422 1 58.59 14 ILE B O 1
ATOM 1483 N N . GLN B 1 15 ? -4.832 30.984 22.891 1 58.06 15 GLN B N 1
ATOM 1484 C CA . GLN B 1 15 ? -4.031 31.234 21.703 1 58.06 15 GLN B CA 1
ATOM 1485 C C . GLN B 1 15 ? -2.684 30.531 21.781 1 58.06 15 GLN B C 1
ATOM 1487 O O . GLN B 1 15 ? -2.213 29.953 20.797 1 58.06 15 GLN B O 1
ATOM 1492 N N . ASN B 1 16 ? -2.117 30.594 22.891 1 61.09 16 ASN B N 1
ATOM 1493 C CA . ASN B 1 16 ? -0.833 29.938 23.094 1 61.09 16 ASN B CA 1
ATOM 1494 C C . ASN B 1 16 ? -0.966 28.422 22.984 1 61.09 16 ASN B C 1
ATOM 1496 O O . ASN B 1 16 ? -0.109 27.75 22.406 1 61.09 16 ASN B O 1
ATOM 1500 N N . VAL B 1 17 ? -2.006 27.953 23.5 1 59.66 17 VAL B N 1
ATOM 1501 C CA . VAL B 1 17 ? -2.252 26.516 23.469 1 59.66 17 VAL B CA 1
ATOM 1502 C C . VAL B 1 17 ? -2.506 26.078 22.031 1 59.66 17 VAL B C 1
ATOM 1504 O O . VAL B 1 17 ? -1.996 25.031 21.594 1 59.66 17 VAL B O 1
ATOM 1507 N N . MET B 1 18 ? -3.178 26.906 21.406 1 58.72 18 MET B N 1
ATOM 1508 C CA . MET B 1 18 ? -3.459 26.594 20.016 1 58.72 18 MET B CA 1
ATOM 1509 C C . MET B 1 18 ? -2.189 26.656 19.172 1 58.72 18 MET B C 1
ATOM 1511 O O . MET B 1 18 ? -1.986 25.844 18.266 1 58.72 18 MET B O 1
ATOM 1515 N N . ASN B 1 19 ? -1.393 27.625 19.5 1 60.66 19 ASN B N 1
ATOM 1516 C CA . ASN B 1 19 ? -0.116 27.734 18.812 1 60.66 19 ASN B CA 1
ATOM 1517 C C . ASN B 1 19 ? 0.781 26.531 19.078 1 60.66 19 ASN B C 1
ATOM 1519 O O . ASN B 1 19 ? 1.444 26.031 18.172 1 60.66 19 ASN B O 1
ATOM 1523 N N . VAL B 1 20 ? 0.824 26.125 20.266 1 61.88 20 VAL B N 1
ATOM 1524 C CA . VAL B 1 20 ? 1.642 24.969 20.641 1 61.88 20 VAL B CA 1
ATOM 1525 C C . VAL B 1 20 ? 1.084 23.703 19.969 1 61.88 20 VAL B C 1
ATOM 1527 O O . VAL B 1 20 ? 1.843 22.875 19.469 1 61.88 20 VAL B O 1
ATOM 1530 N N . PHE B 1 21 ? -0.202 23.703 20 1 61.25 21 PHE B N 1
ATOM 1531 C CA . PHE B 1 21 ? -0.859 22.547 19.406 1 61.25 21 PHE B CA 1
ATOM 1532 C C . PHE B 1 21 ? -0.574 22.484 17.906 1 61.25 21 PHE B C 1
ATOM 1534 O O . PHE B 1 21 ? -0.252 21.422 17.375 1 61.25 21 PHE B O 1
ATOM 1541 N N . CYS B 1 22 ? -0.687 23.594 17.344 1 57.59 22 CYS B N 1
ATOM 1542 C CA . CYS B 1 22 ? -0.397 23.672 15.922 1 57.59 22 CYS B CA 1
ATOM 1543 C C . CYS B 1 22 ? 1.064 23.328 15.648 1 57.59 22 CYS B C 1
ATOM 1545 O O . CYS B 1 22 ? 1.376 22.641 14.672 1 57.59 22 CYS B O 1
ATOM 1547 N N . LEU B 1 23 ? 1.901 23.859 16.5 1 58.69 23 LEU B N 1
ATOM 1548 C CA . LEU B 1 23 ? 3.32 23.547 16.359 1 58.69 23 LEU B CA 1
ATOM 1549 C C . LEU B 1 23 ? 3.57 22.047 16.562 1 58.69 23 LEU B C 1
ATOM 1551 O O . LEU B 1 23 ? 4.348 21.453 15.82 1 58.69 23 LEU B O 1
ATOM 1555 N N . LEU B 1 24 ? 2.916 21.5 17.516 1 56.66 24 LEU B N 1
ATOM 1556 C CA . LEU B 1 24 ? 3.074 20.078 17.781 1 56.66 24 LEU B CA 1
ATOM 1557 C C . LEU B 1 24 ? 2.523 19.25 16.625 1 56.66 24 LEU B C 1
ATOM 1559 O O . LEU B 1 24 ? 3.141 18.266 16.219 1 56.66 24 LEU B O 1
ATOM 1563 N N . MET B 1 25 ? 1.441 19.703 16.203 1 54.22 25 MET B N 1
ATOM 1564 C CA . MET B 1 25 ? 0.857 19.031 15.047 1 54.22 25 MET B CA 1
ATOM 1565 C C . MET B 1 25 ? 1.763 19.172 13.828 1 54.22 25 MET B C 1
ATOM 1567 O O . MET B 1 25 ? 1.938 18.203 13.07 1 54.22 25 MET B O 1
ATOM 1571 N N . PHE B 1 26 ? 2.289 20.344 13.766 1 52.97 26 PHE B N 1
ATOM 1572 C CA . PHE B 1 26 ? 3.262 20.594 12.703 1 52.97 26 PHE B CA 1
ATOM 1573 C C . PHE B 1 26 ? 4.488 19.703 12.883 1 52.97 26 PHE B C 1
ATOM 1575 O O . PHE B 1 26 ? 4.988 19.125 11.914 1 52.97 26 PHE B O 1
ATOM 1582 N N . LEU B 1 27 ? 4.879 19.766 14.039 1 54.34 27 LEU B N 1
ATOM 1583 C CA . LEU B 1 27 ? 6.055 18.953 14.32 1 54.34 27 LEU B CA 1
ATOM 1584 C C . LEU B 1 27 ? 5.742 17.469 14.125 1 54.34 27 LEU B C 1
ATOM 1586 O O . LEU B 1 27 ? 6.59 16.719 13.641 1 54.34 27 LEU B O 1
ATOM 1590 N N . GLN B 1 28 ? 4.609 17.125 14.555 1 52.81 28 GLN B N 1
ATOM 1591 C CA . GLN B 1 28 ? 4.18 15.75 14.344 1 52.81 28 GLN B CA 1
ATOM 1592 C C . GLN B 1 28 ? 4.094 15.414 12.859 1 52.81 28 GLN B C 1
ATOM 1594 O O . GLN B 1 28 ? 4.531 14.344 12.43 1 52.81 28 GLN B O 1
ATOM 1599 N N . LEU B 1 29 ? 3.549 16.375 12.242 1 51.12 29 LEU B N 1
ATOM 1600 C CA . LEU B 1 29 ? 3.422 16.188 10.805 1 51.12 29 LEU B CA 1
ATOM 1601 C C . LEU B 1 29 ? 4.793 16.172 10.133 1 51.12 29 LEU B C 1
ATOM 1603 O O . LEU B 1 29 ? 4.992 15.5 9.125 1 51.12 29 LEU B O 1
ATOM 1607 N N . LYS B 1 30 ? 5.594 17 10.789 1 50.41 30 LYS B N 1
ATOM 1608 C CA . LYS B 1 30 ? 6.938 17.078 10.219 1 50.41 30 LYS B CA 1
ATOM 1609 C C . LYS B 1 30 ? 7.836 15.977 10.773 1 50.41 30 LYS B C 1
ATOM 1611 O O . LYS B 1 30 ? 9.023 15.906 10.445 1 50.41 30 LYS B O 1
ATOM 1616 N N . GLY B 1 31 ? 7.305 15.117 11.469 1 49.41 31 GLY B N 1
ATOM 1617 C CA . GLY B 1 31 ? 8.039 13.953 11.93 1 49.41 31 GLY B CA 1
ATOM 1618 C C . GLY B 1 31 ? 8.984 14.258 13.078 1 49.41 31 GLY B C 1
ATOM 1619 O O . GLY B 1 31 ? 9.906 13.492 13.344 1 49.41 31 GLY B O 1
ATOM 1620 N N . TYR B 1 32 ? 8.984 15.43 13.562 1 48.59 32 TYR B N 1
ATOM 1621 C CA . TYR B 1 32 ? 9.969 15.812 14.562 1 48.59 32 TYR B CA 1
ATOM 1622 C C . TYR B 1 32 ? 9.742 15.07 15.875 1 48.59 32 TYR B C 1
ATOM 1624 O O . TYR B 1 32 ? 10.664 14.906 16.672 1 48.59 32 TYR B O 1
ATOM 1632 N N . TYR B 1 33 ? 8.609 14.734 16.25 1 44.59 33 TYR B N 1
ATOM 1633 C CA . TYR B 1 33 ? 8.477 13.938 17.469 1 44.59 33 TYR B CA 1
ATOM 1634 C C . TYR B 1 33 ? 8.266 12.461 17.125 1 44.59 33 TYR B C 1
ATOM 1636 O O . TYR B 1 33 ? 7.141 12.031 16.875 1 44.59 33 TYR B O 1
ATOM 1644 N N . SER B 1 34 ? 9.211 11.867 16.531 1 46.72 34 SER B N 1
ATOM 1645 C CA . SER B 1 34 ? 9.219 10.438 16.281 1 46.72 34 SER B CA 1
ATOM 1646 C C . SER B 1 34 ? 9.109 9.633 17.562 1 46.72 34 SER B C 1
ATOM 1648 O O . SER B 1 34 ? 10.023 9.641 18.391 1 46.72 34 SER B O 1
ATOM 1650 N N . VAL B 1 35 ? 8.047 9.727 18.297 1 45.94 35 VAL B N 1
ATOM 1651 C CA . VAL B 1 35 ? 7.969 8.664 19.281 1 45.94 35 VAL B CA 1
ATOM 1652 C C . VAL B 1 35 ? 8.141 7.305 18.609 1 45.94 35 VAL B C 1
ATOM 1654 O O . VAL B 1 35 ? 7.613 7.082 17.516 1 45.94 35 VAL B O 1
ATOM 1657 N N . SER B 1 36 ? 9.227 6.586 18.969 1 50.84 36 SER B N 1
ATOM 1658 C CA . SER B 1 36 ? 9.461 5.203 18.562 1 50.84 36 SER B CA 1
ATOM 1659 C C . SER B 1 36 ? 8.156 4.426 18.453 1 50.84 36 SER B C 1
ATOM 1661 O O . SER B 1 36 ? 7.578 4.031 19.469 1 50.84 36 SER B O 1
ATOM 1663 N N . SER B 1 37 ? 7.176 4.852 17.656 1 61.91 37 SER B N 1
ATOM 1664 C CA . SER B 1 37 ? 5.883 4.176 17.656 1 61.91 37 SER B CA 1
ATOM 1665 C C . SER B 1 37 ? 5.93 2.887 16.844 1 61.91 37 SER B C 1
ATOM 1667 O O . SER B 1 37 ? 6.461 2.869 15.727 1 61.91 37 SER B O 1
ATOM 1669 N N . ASN B 1 38 ? 6.07 1.758 17.562 1 73.56 38 ASN B N 1
ATOM 1670 C CA . ASN B 1 38 ? 5.902 0.437 16.969 1 73.56 38 ASN B CA 1
ATOM 1671 C C . ASN B 1 38 ? 4.539 0.293 16.297 1 73.56 38 ASN B C 1
ATOM 1673 O O . ASN B 1 38 ? 3.508 0.272 16.969 1 73.56 38 ASN B O 1
ATOM 1677 N N . PRO B 1 39 ? 4.664 0.275 14.984 1 83.75 39 PRO B N 1
ATOM 1678 C CA . PRO B 1 39 ? 3.359 0.237 14.32 1 83.75 39 PRO B CA 1
ATOM 1679 C C . PRO B 1 39 ? 2.721 -1.15 14.352 1 83.75 39 PRO B C 1
ATOM 1681 O O . PRO B 1 39 ? 3.391 -2.135 14.68 1 83.75 39 PRO B O 1
ATOM 1684 N N . ILE B 1 40 ? 1.44 -1.161 14.195 1 89.81 40 ILE B N 1
ATOM 1685 C CA . ILE B 1 40 ? 0.702 -2.377 13.875 1 89.81 40 ILE B CA 1
ATOM 1686 C C . ILE B 1 40 ? 0.794 -2.654 12.375 1 89.81 40 ILE B C 1
ATOM 1688 O O . ILE B 1 40 ? 0.678 -1.735 11.555 1 89.81 40 ILE B O 1
ATOM 1692 N N . LEU B 1 41 ? 1.065 -3.912 12.008 1 93.5 41 LEU B N 1
ATOM 1693 C CA . LEU B 1 41 ? 1.142 -4.305 10.609 1 93.5 41 LEU B CA 1
ATOM 1694 C C . LEU B 1 41 ? -0.002 -5.246 10.242 1 93.5 41 LEU B C 1
ATOM 1696 O O . LEU B 1 41 ? -0.375 -6.113 11.039 1 93.5 41 LEU B O 1
ATOM 1700 N N . LEU B 1 42 ? -0.506 -5.047 9.094 1 95.88 42 LEU B N 1
ATOM 1701 C CA . LEU B 1 42 ? -1.434 -5.977 8.461 1 95.88 42 LEU B CA 1
ATOM 1702 C C . LEU B 1 42 ? -0.772 -6.684 7.281 1 95.88 42 LEU B C 1
ATOM 1704 O O . LEU B 1 42 ? -0.028 -6.062 6.516 1 95.88 42 LEU B O 1
ATOM 1708 N N . TYR B 1 43 ? -1.016 -7.961 7.145 1 96.94 43 TYR B N 1
ATOM 1709 C CA . TYR B 1 43 ? -0.563 -8.602 5.914 1 96.94 43 TYR B CA 1
ATOM 1710 C C . TYR B 1 43 ? -1.552 -9.672 5.461 1 96.94 43 TYR B C 1
ATOM 1712 O O . TYR B 1 43 ? -2.301 -10.219 6.273 1 96.94 43 TYR B O 1
ATOM 1720 N N . SER B 1 44 ? -1.563 -9.828 4.203 1 97.5 44 SER B N 1
ATOM 1721 C CA . SER B 1 44 ? -2.449 -10.812 3.588 1 97.5 44 SER B CA 1
ATOM 1722 C C . SER B 1 44 ? -1.684 -12.07 3.182 1 97.5 44 SER B C 1
ATOM 1724 O O . SER B 1 44 ? -0.579 -11.977 2.641 1 97.5 44 SER B O 1
ATOM 1726 N N . THR B 1 45 ? -2.182 -13.211 3.51 1 96.81 45 THR B N 1
ATOM 1727 C CA . THR B 1 45 ? -1.843 -14.477 2.857 1 96.81 45 THR B CA 1
ATOM 1728 C C . THR B 1 45 ? -2.904 -14.852 1.829 1 96.81 45 THR B C 1
ATOM 1730 O O . THR B 1 45 ? -3.863 -14.109 1.614 1 96.81 45 THR B O 1
ATOM 1733 N N . ALA B 1 46 ? -2.689 -15.953 1.166 1 97.25 46 ALA B N 1
ATOM 1734 C CA . ALA B 1 46 ? -3.719 -16.422 0.238 1 97.25 46 ALA B CA 1
ATOM 1735 C C . ALA B 1 46 ? -5.023 -16.719 0.97 1 97.25 46 ALA B C 1
ATOM 1737 O O . ALA B 1 46 ? -6.109 -16.578 0.4 1 97.25 46 ALA B O 1
ATOM 1738 N N . SER B 1 47 ? -4.949 -16.953 2.316 1 97.69 47 SER B N 1
ATOM 1739 C CA . SER B 1 47 ? -6.121 -17.5 2.992 1 97.69 47 SER B CA 1
ATOM 1740 C C . SER B 1 47 ? -6.641 -16.547 4.059 1 97.69 47 SER B C 1
ATOM 1742 O O . SER B 1 47 ? -7.766 -16.703 4.539 1 97.69 47 SER B O 1
ATOM 1744 N N . ASP B 1 48 ? -5.75 -15.555 4.457 1 96.56 48 ASP B N 1
ATOM 1745 C CA . ASP B 1 48 ? -6.129 -14.781 5.637 1 96.56 48 ASP B CA 1
ATOM 1746 C C . ASP B 1 48 ? -5.504 -13.383 5.602 1 96.56 48 ASP B C 1
ATOM 1748 O O . ASP B 1 48 ? -4.578 -13.133 4.828 1 96.56 48 ASP B O 1
ATOM 1752 N N . ILE B 1 49 ? -6.102 -12.531 6.355 1 97.31 49 ILE B N 1
ATOM 1753 C CA . ILE B 1 49 ? -5.457 -11.289 6.773 1 97.31 49 ILE B CA 1
ATOM 1754 C C . ILE B 1 49 ? -5.078 -11.383 8.25 1 97.31 49 ILE B C 1
ATOM 1756 O O . ILE B 1 49 ? -5.902 -11.75 9.086 1 97.31 49 ILE B O 1
ATOM 1760 N N . ARG B 1 50 ? -3.861 -11 8.516 1 95.44 50 ARG B N 1
ATOM 1761 C CA . ARG B 1 50 ? -3.34 -11.086 9.875 1 95.44 50 ARG B CA 1
ATOM 1762 C C . ARG B 1 50 ? -2.799 -9.742 10.352 1 95.44 50 ARG B C 1
ATOM 1764 O O . ARG B 1 50 ? -2.424 -8.898 9.531 1 95.44 50 ARG B O 1
ATOM 1771 N N . VAL B 1 51 ? -2.85 -9.609 11.633 1 92.5 51 VAL B N 1
ATOM 1772 C CA . VAL B 1 51 ? -2.355 -8.391 12.273 1 92.5 51 VAL B CA 1
ATOM 1773 C C . VAL B 1 51 ? -1.241 -8.75 13.258 1 92.5 51 VAL B C 1
ATOM 1775 O O . VAL B 1 51 ? -1.335 -9.742 13.984 1 92.5 51 VAL B O 1
ATOM 1778 N N . VAL B 1 52 ? -0.226 -7.93 13.219 1 89.25 52 VAL B N 1
ATOM 1779 C CA . VAL B 1 52 ? 0.881 -8.125 14.148 1 89.25 52 VAL B CA 1
ATOM 1780 C C . VAL B 1 52 ? 1.294 -6.789 14.758 1 89.25 52 VAL B C 1
ATOM 1782 O O . VAL B 1 52 ? 1.293 -5.762 14.07 1 89.25 52 VAL B O 1
ATOM 1785 N N . ASN B 1 53 ? 1.558 -6.875 16 1 85.25 53 ASN B N 1
ATOM 1786 C CA . ASN B 1 53 ? 2.127 -5.73 16.719 1 85.25 53 ASN B CA 1
ATOM 1787 C C . ASN B 1 53 ? 3.648 -5.82 16.797 1 85.25 53 ASN B C 1
ATOM 1789 O O . ASN B 1 53 ? 4.191 -6.77 17.359 1 85.25 53 ASN B O 1
ATOM 1793 N N . THR B 1 54 ? 4.297 -4.883 16.25 1 86.56 54 THR B N 1
ATOM 1794 C CA . THR B 1 54 ? 5.75 -4.961 16.125 1 86.56 54 THR B CA 1
ATOM 1795 C C . THR B 1 54 ? 6.422 -4.793 17.484 1 86.56 54 THR B C 1
ATOM 1797 O O . THR B 1 54 ? 7.605 -5.09 17.641 1 86.56 54 THR B O 1
ATOM 1800 N N . SER B 1 55 ? 5.648 -4.27 18.469 1 79.38 55 SER B N 1
ATOM 1801 C CA . SER B 1 55 ? 6.184 -4.148 19.812 1 79.38 55 SER B CA 1
ATOM 1802 C C . SER B 1 55 ? 6.09 -5.469 20.562 1 79.38 55 SER B C 1
ATOM 1804 O O . SER B 1 55 ? 6.762 -5.66 21.594 1 79.38 55 SER B O 1
ATOM 1806 N N . LYS B 1 56 ? 5.141 -6.164 20.219 1 74.5 56 LYS B N 1
ATOM 1807 C CA . LYS B 1 56 ? 4.969 -7.473 20.859 1 74.5 56 LYS B CA 1
ATOM 1808 C C . LYS B 1 56 ? 5.379 -8.594 19.906 1 74.5 56 LYS B C 1
ATOM 1810 O O . LYS B 1 56 ? 4.559 -9.086 19.125 1 74.5 56 LYS B O 1
ATOM 1815 N N . ILE B 1 57 ? 6.578 -8.977 19.984 1 65.31 57 ILE B N 1
ATOM 1816 C CA . ILE B 1 57 ? 7.102 -9.969 19.062 1 65.31 57 ILE B CA 1
ATOM 1817 C C . ILE B 1 57 ? 6.457 -11.328 19.328 1 65.31 57 ILE B C 1
ATOM 1819 O O . ILE B 1 57 ? 6.324 -11.734 20.484 1 65.31 57 ILE B O 1
ATOM 1823 N N . GLY B 1 58 ? 5.918 -11.898 18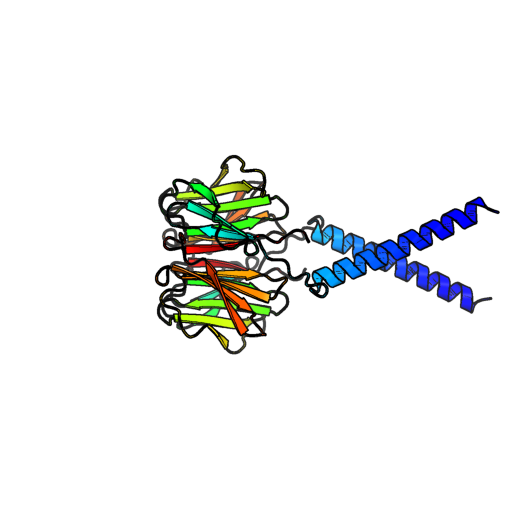.25 1 67.5 58 GLY B N 1
ATOM 1824 C CA . GLY B 1 58 ? 5.512 -13.297 18.344 1 67.5 58 GLY B CA 1
ATOM 1825 C C . GLY B 1 58 ? 4.004 -13.477 18.344 1 67.5 58 GLY B C 1
ATOM 1826 O O . GLY B 1 58 ? 3.51 -14.594 18.203 1 67.5 58 GLY B O 1
ATOM 1827 N N . LYS B 1 59 ? 3.377 -12.492 18.547 1 80 59 LYS B N 1
ATOM 1828 C CA . LYS B 1 59 ? 1.935 -12.711 18.562 1 80 59 LYS B CA 1
ATOM 1829 C C . LYS B 1 59 ? 1.29 -12.281 17.25 1 80 59 LYS B C 1
ATOM 1831 O O . LYS B 1 59 ? 1.394 -11.125 16.859 1 80 59 LYS B O 1
ATOM 1836 N N . VAL B 1 60 ? 0.768 -13.25 16.484 1 87.75 60 VAL B N 1
ATOM 1837 C CA . VAL B 1 60 ? 0.059 -13.016 15.234 1 87.75 60 VAL B CA 1
ATOM 1838 C C . VAL B 1 60 ? -1.432 -13.289 15.422 1 87.75 60 VAL B C 1
ATOM 1840 O O . VAL B 1 60 ? -1.815 -14.328 15.953 1 87.75 60 VAL B O 1
ATOM 1843 N N . ASN B 1 61 ? -2.242 -12.305 15.078 1 90.69 61 ASN B N 1
ATOM 1844 C CA . ASN B 1 61 ? -3.691 -12.453 15.156 1 90.69 61 ASN B CA 1
ATOM 1845 C C . ASN B 1 61 ? -4.332 -12.484 13.773 1 90.69 61 ASN B C 1
ATOM 1847 O O . ASN B 1 61 ? -4.164 -11.547 12.992 1 90.69 61 ASN B O 1
ATOM 1851 N N . THR B 1 62 ? -5.062 -13.555 13.5 1 94.38 62 THR B N 1
ATOM 1852 C CA . THR B 1 62 ? -5.816 -13.641 12.25 1 94.38 62 THR B CA 1
ATOM 1853 C C . THR B 1 62 ? -7.156 -12.93 12.383 1 94.38 62 THR B C 1
ATOM 1855 O O . THR B 1 62 ? -7.969 -13.266 13.25 1 94.38 62 THR B O 1
ATOM 1858 N N . ILE B 1 63 ? -7.398 -11.969 11.5 1 95 63 ILE B N 1
ATOM 1859 C CA . ILE B 1 63 ? -8.602 -11.164 11.695 1 95 63 ILE B CA 1
ATOM 1860 C C . ILE B 1 63 ? -9.594 -11.43 10.562 1 95 63 ILE B C 1
ATOM 1862 O O . ILE B 1 63 ? -10.781 -11.148 10.688 1 95 63 ILE B O 1
ATOM 1866 N N . VAL B 1 64 ? -9.227 -11.797 9.391 1 96.94 64 VAL B N 1
ATOM 1867 C CA . VAL B 1 64 ? -10.062 -12.25 8.289 1 96.94 64 VAL B CA 1
ATOM 1868 C C . VAL B 1 64 ? -9.641 -13.656 7.863 1 96.94 64 VAL B C 1
ATOM 1870 O O . VAL B 1 64 ? -8.453 -13.906 7.637 1 96.94 64 VAL B O 1
ATOM 1873 N N . LYS B 1 65 ? -10.555 -14.555 7.742 1 96.19 65 LYS B N 1
ATOM 1874 C CA . LYS B 1 65 ? -10.25 -15.938 7.379 1 96.19 65 LYS B CA 1
ATOM 1875 C C . LYS B 1 65 ? -10.953 -16.328 6.082 1 96.19 65 LYS B C 1
ATOM 1877 O O . LYS B 1 65 ? -11.758 -15.562 5.547 1 96.19 65 LYS B O 1
ATOM 1882 N N . ASP B 1 66 ? -10.539 -17.391 5.531 1 96.81 66 ASP B N 1
ATOM 1883 C CA . ASP B 1 66 ? -11.195 -18.094 4.434 1 96.81 66 ASP B CA 1
ATOM 1884 C C . ASP B 1 66 ? -11.148 -17.266 3.152 1 96.81 66 ASP B C 1
ATOM 1886 O O . ASP B 1 66 ? -12.148 -17.172 2.432 1 96.81 66 ASP B O 1
ATOM 1890 N N . LEU B 1 67 ? -10.094 -16.625 2.969 1 97.94 67 LEU B N 1
ATOM 1891 C CA . LEU B 1 67 ? -9.883 -15.992 1.674 1 97.94 67 LEU B CA 1
ATOM 1892 C C . LEU B 1 67 ? -9.547 -17.031 0.606 1 97.94 67 LEU B C 1
ATOM 1894 O O . LEU B 1 67 ? -9.062 -18.109 0.922 1 97.94 67 LEU B O 1
ATOM 1898 N N . GLU B 1 68 ? -9.945 -16.766 -0.592 1 98.44 68 GLU B N 1
ATOM 1899 C CA . GLU B 1 68 ? -9.633 -17.594 -1.757 1 98.44 68 GLU B CA 1
ATOM 1900 C C . GLU B 1 68 ? -8.617 -16.891 -2.662 1 98.44 68 GLU B C 1
ATOM 1902 O O . GLU B 1 68 ? -8.93 -16.531 -3.797 1 98.44 68 GLU B O 1
ATOM 1907 N N . GLN B 1 69 ? -7.43 -16.766 -2.244 1 97.94 69 GLN B N 1
ATOM 1908 C CA . GLN B 1 69 ? -6.285 -16.125 -2.891 1 97.94 69 GLN B CA 1
ATOM 1909 C C . GLN B 1 69 ? -6.242 -14.633 -2.602 1 97.94 69 GLN B C 1
ATOM 1911 O O . GLN B 1 69 ? -6.289 -13.812 -3.523 1 97.94 69 GLN B O 1
ATOM 1916 N N . GLY B 1 70 ? -6.121 -14.312 -1.259 1 98.19 70 GLY B N 1
ATOM 1917 C CA . GLY B 1 70 ? -5.863 -12.93 -0.878 1 98.19 70 GLY B CA 1
ATOM 1918 C C . GLY B 1 70 ? -4.641 -12.344 -1.556 1 98.19 70 GLY B C 1
ATOM 1919 O O . GLY B 1 70 ? -3.623 -13.016 -1.712 1 98.19 70 GLY B O 1
ATOM 1920 N N . SER B 1 71 ? -4.766 -11.062 -1.972 1 97.75 71 SER B N 1
ATOM 1921 C CA . SER B 1 71 ? -3.682 -10.578 -2.818 1 97.75 71 SER B CA 1
ATOM 1922 C C . SER B 1 71 ? -3.209 -9.195 -2.369 1 97.75 71 SER B C 1
ATOM 1924 O O . SER B 1 71 ? -2.076 -8.805 -2.652 1 97.75 71 SER B O 1
ATOM 1926 N N . ALA B 1 72 ? -4.055 -8.43 -1.767 1 98.56 72 ALA B N 1
ATOM 1927 C CA . ALA B 1 72 ? -3.691 -7.086 -1.324 1 98.56 72 ALA B CA 1
ATOM 1928 C C . ALA B 1 72 ? -4.457 -6.695 -0.063 1 98.56 72 ALA B C 1
ATOM 1930 O O . ALA B 1 72 ? -5.539 -7.227 0.203 1 98.56 72 ALA B O 1
ATOM 1931 N N . VAL B 1 73 ? -3.916 -5.785 0.674 1 98.56 73 VAL B N 1
ATOM 1932 C CA . VAL B 1 73 ? -4.547 -5.242 1.874 1 98.56 73 VAL B CA 1
ATOM 1933 C C . VAL B 1 73 ? -4.102 -3.797 2.084 1 98.56 73 VAL B C 1
ATOM 1935 O O . VAL B 1 73 ? -2.979 -3.43 1.728 1 98.56 73 VAL B O 1
ATOM 1938 N N . ASP B 1 74 ? -4.949 -3.002 2.52 1 97.88 74 ASP B N 1
ATOM 1939 C CA . ASP B 1 74 ? -4.66 -1.614 2.869 1 97.88 74 ASP B CA 1
ATOM 1940 C C . ASP B 1 74 ? -5.586 -1.123 3.979 1 97.88 74 ASP B C 1
ATOM 1942 O O . ASP B 1 74 ? -6.531 -1.819 4.359 1 97.88 74 ASP B O 1
ATOM 1946 N N . PHE B 1 75 ? -5.215 -0.026 4.621 1 95.62 75 PHE B N 1
ATOM 1947 C CA . PHE B 1 75 ? -5.902 0.438 5.82 1 95.62 75 PHE B CA 1
ATOM 1948 C C . PHE B 1 75 ? -6.27 1.911 5.699 1 95.62 75 PHE B C 1
ATOM 1950 O O . PHE B 1 75 ? -5.453 2.729 5.27 1 95.62 75 PHE B O 1
ATOM 1957 N N . LEU B 1 76 ? -7.508 2.199 5.977 1 93.38 76 LEU B N 1
ATOM 1958 C CA . LEU B 1 76 ? -7.992 3.57 6.078 1 93.38 76 LEU B CA 1
ATOM 1959 C C . LEU B 1 76 ? -8.133 3.988 7.539 1 93.38 76 LEU B C 1
ATOM 1961 O O . LEU B 1 76 ? -9.172 3.764 8.156 1 93.38 76 LEU B O 1
ATOM 1965 N N . HIS B 1 77 ? -7.223 4.664 8.016 1 87.06 77 HIS B N 1
ATOM 1966 C CA . HIS B 1 77 ? -7.074 4.965 9.43 1 87.06 77 HIS B CA 1
ATOM 1967 C C . HIS B 1 77 ? -8.242 5.809 9.938 1 87.06 77 HIS B C 1
ATOM 1969 O O . HIS B 1 77 ? -8.812 5.512 10.992 1 87.06 77 HIS B O 1
ATOM 1975 N N . ARG B 1 78 ? -8.617 6.816 9.195 1 84.69 78 ARG B N 1
ATOM 1976 C CA . ARG B 1 78 ? -9.641 7.762 9.633 1 84.69 78 ARG B CA 1
ATOM 1977 C C . ARG B 1 78 ? -10.961 7.051 9.914 1 84.69 78 ARG B C 1
ATOM 1979 O O . ARG B 1 78 ? -11.773 7.527 10.703 1 84.69 78 ARG B O 1
ATOM 1986 N N . LYS B 1 79 ? -11.148 5.953 9.305 1 89.81 79 LYS B N 1
ATOM 1987 C CA . LYS B 1 79 ? -12.422 5.254 9.438 1 89.81 79 LYS B CA 1
ATOM 1988 C C . LYS B 1 79 ? -12.227 3.887 10.086 1 89.81 79 LYS B C 1
ATOM 1990 O O . LYS B 1 79 ? -13.18 3.107 10.203 1 89.81 79 LYS B O 1
ATOM 1995 N N . ASP B 1 80 ? -10.992 3.574 10.445 1 91.88 80 ASP B N 1
ATOM 1996 C CA . ASP B 1 80 ? -10.664 2.27 11.016 1 91.88 80 ASP B CA 1
ATOM 1997 C C . ASP B 1 80 ? -11.164 1.14 10.117 1 91.88 80 ASP B C 1
ATOM 1999 O O . ASP B 1 80 ? -11.867 0.242 10.578 1 91.88 80 ASP B O 1
ATOM 2003 N N . LEU B 1 81 ? -10.773 1.203 8.852 1 95.94 81 LEU B N 1
ATOM 2004 C CA . LEU B 1 81 ? -11.234 0.235 7.863 1 95.94 81 LEU B CA 1
ATOM 2005 C C . LEU B 1 81 ? -10.062 -0.532 7.266 1 95.94 81 LEU B C 1
ATOM 2007 O O . LEU B 1 81 ? -9.078 0.072 6.828 1 95.94 81 LEU B O 1
ATOM 2011 N N . ILE B 1 82 ? -10.172 -1.833 7.289 1 97.38 82 ILE B N 1
ATOM 2012 C CA . ILE B 1 82 ? -9.273 -2.695 6.527 1 97.38 82 ILE B CA 1
ATOM 2013 C C . ILE B 1 82 ? -9.938 -3.1 5.215 1 97.38 82 ILE B C 1
ATOM 2015 O O . ILE B 1 82 ? -11.102 -3.51 5.199 1 97.38 82 ILE B O 1
ATOM 2019 N N . CYS B 1 83 ? -9.297 -2.971 4.137 1 98.62 83 CYS B N 1
ATOM 2020 C CA . CYS B 1 83 ? -9.805 -3.398 2.838 1 98.62 83 CYS B CA 1
ATOM 2021 C C . CYS B 1 83 ? -8.836 -4.348 2.154 1 98.62 83 CYS B C 1
ATOM 2023 O O . CYS B 1 83 ? -7.617 -4.23 2.33 1 98.62 83 CYS B O 1
ATOM 2025 N N . TRP B 1 84 ? -9.359 -5.23 1.383 1 98.75 84 TRP B N 1
ATOM 2026 C CA . TRP B 1 84 ? -8.492 -6.227 0.756 1 98.75 84 TRP B CA 1
ATOM 2027 C C . TRP B 1 84 ? -9.102 -6.73 -0.548 1 98.75 84 TRP B C 1
ATOM 2029 O O . TRP B 1 84 ? -10.289 -6.531 -0.804 1 98.75 84 TRP B O 1
ATOM 2039 N N . SER B 1 85 ? -8.289 -7.258 -1.371 1 98.81 85 SER B N 1
ATOM 2040 C CA . SER B 1 85 ? -8.734 -7.945 -2.58 1 98.81 85 SER B CA 1
ATOM 2041 C C . SER B 1 85 ? -8.617 -9.461 -2.434 1 98.81 85 SER B C 1
ATOM 2043 O O . SER B 1 85 ? -7.703 -9.953 -1.773 1 98.81 85 SER B O 1
ATOM 2045 N N . ASP B 1 86 ? -9.516 -10.156 -2.979 1 98.56 86 ASP B N 1
ATOM 2046 C CA . ASP B 1 86 ? -9.594 -11.609 -3.043 1 98.56 86 ASP B CA 1
ATOM 2047 C C . ASP B 1 86 ? -9.789 -12.094 -4.48 1 98.56 86 ASP B C 1
ATOM 2049 O O . ASP B 1 86 ? -10.883 -11.961 -5.039 1 98.56 86 ASP B O 1
ATOM 2053 N N . GLN B 1 87 ? -8.734 -12.672 -5.059 1 98.19 87 GLN B N 1
ATOM 2054 C CA . GLN B 1 87 ? -8.664 -12.867 -6.504 1 98.19 87 GLN B CA 1
ATOM 2055 C C . GLN B 1 87 ? -9.695 -13.898 -6.969 1 98.19 87 GLN B C 1
ATOM 2057 O O . GLN B 1 87 ? -10.531 -13.602 -7.824 1 98.19 87 GLN B O 1
ATOM 2062 N N . THR B 1 88 ? -9.664 -15.039 -6.348 1 98.12 88 THR B N 1
ATOM 2063 C CA . THR B 1 88 ? -10.531 -16.125 -6.793 1 98.12 88 THR B CA 1
ATOM 2064 C C . THR B 1 88 ? -11.992 -15.836 -6.434 1 98.12 88 THR B C 1
ATOM 2066 O O . THR B 1 88 ? -12.898 -16.156 -7.203 1 98.12 88 THR B O 1
ATOM 2069 N N . ALA B 1 89 ? -12.242 -15.266 -5.234 1 98.06 89 ALA B N 1
ATOM 2070 C CA . ALA B 1 89 ? -13.602 -14.891 -4.855 1 98.06 89 ALA B CA 1
ATOM 2071 C C . ALA B 1 89 ? -14.109 -13.727 -5.707 1 98.06 89 ALA B C 1
ATOM 2073 O O . ALA B 1 89 ? -15.312 -13.445 -5.738 1 98.06 89 ALA B O 1
ATOM 2074 N N . GLU B 1 90 ? -13.164 -13.055 -6.426 1 98.44 90 GLU B N 1
ATOM 2075 C CA . GLU B 1 90 ? -13.492 -11.906 -7.262 1 98.44 90 GLU B CA 1
ATOM 2076 C C . GLU B 1 90 ? -14.219 -10.828 -6.461 1 98.44 90 GLU B C 1
ATOM 2078 O O . GLU B 1 90 ? -15.297 -10.375 -6.852 1 98.44 90 GLU B O 1
ATOM 2083 N N . LEU B 1 91 ? -13.492 -10.398 -5.363 1 98.62 91 LEU B N 1
ATOM 2084 C CA . LEU B 1 91 ? -14.086 -9.445 -4.434 1 98.62 91 LEU B CA 1
ATOM 2085 C C . LEU B 1 91 ? -13.055 -8.43 -3.959 1 98.62 91 LEU B C 1
ATOM 2087 O O . LEU B 1 91 ? -11.883 -8.758 -3.799 1 98.62 91 LEU B O 1
ATOM 2091 N N . ILE B 1 92 ? -13.469 -7.281 -3.795 1 98.81 92 ILE B N 1
ATOM 2092 C CA . ILE B 1 92 ? -12.828 -6.297 -2.928 1 98.81 92 ILE B CA 1
ATOM 2093 C C . ILE B 1 92 ? -13.742 -5.98 -1.745 1 98.81 92 ILE B C 1
ATOM 2095 O O . ILE B 1 92 ? -14.898 -5.594 -1.933 1 98.81 92 ILE B O 1
ATOM 2099 N N . GLN B 1 93 ? -13.227 -6.152 -0.553 1 98.69 93 GLN B N 1
ATOM 2100 C CA . GLN B 1 93 ? -14.031 -6.031 0.658 1 98.69 93 GLN B CA 1
ATOM 2101 C C . GLN B 1 93 ? -13.32 -5.172 1.703 1 98.69 93 GLN B C 1
ATOM 2103 O O . GLN B 1 93 ? -12.109 -4.965 1.628 1 98.69 93 GLN B O 1
ATOM 2108 N N . CYS B 1 94 ? -14.125 -4.703 2.586 1 98.25 94 CYS B N 1
ATOM 2109 C CA . CYS B 1 94 ? -13.625 -3.977 3.748 1 98.25 94 CYS B CA 1
ATOM 2110 C C . CYS B 1 94 ? -14.305 -4.461 5.027 1 98.25 94 CYS B C 1
ATOM 2112 O O . CYS B 1 94 ? -15.328 -5.145 4.973 1 98.25 94 CYS B O 1
ATOM 2114 N N . MET B 1 95 ? -13.656 -4.098 6.078 1 97.69 95 MET B N 1
ATOM 2115 C CA . MET B 1 95 ? -14.203 -4.391 7.398 1 97.69 95 MET B CA 1
ATOM 2116 C C . MET B 1 95 ? -13.688 -3.395 8.43 1 97.69 95 MET B C 1
ATOM 2118 O O . MET B 1 95 ? -12.531 -2.967 8.367 1 97.69 95 MET B O 1
ATOM 2122 N N . ASN B 1 96 ? -14.586 -3.053 9.352 1 95.94 96 ASN B N 1
ATOM 2123 C CA . ASN B 1 96 ? -14.141 -2.234 10.477 1 95.94 96 ASN B CA 1
ATOM 2124 C C . ASN B 1 96 ? -13.195 -3.008 11.391 1 95.94 96 ASN B C 1
ATOM 2126 O O . ASN B 1 96 ? -13.422 -4.188 11.672 1 95.94 96 ASN B O 1
ATOM 2130 N N . TYR B 1 97 ? -12.188 -2.311 11.711 1 92.25 97 TYR B N 1
ATOM 2131 C CA . TYR B 1 97 ? -11.227 -2.938 12.609 1 92.25 97 TYR B CA 1
ATOM 2132 C C . TYR B 1 97 ? -10.578 -1.902 13.523 1 92.25 97 TYR B C 1
ATOM 2134 O O . TYR B 1 97 ? -10.086 -0.872 13.055 1 92.25 97 TYR B O 1
ATOM 2142 N N . ASN B 1 98 ? -10.688 -2.363 14.719 1 83.25 98 ASN B N 1
ATOM 2143 C CA . ASN B 1 98 ? -9.812 -1.722 15.695 1 83.25 98 ASN B CA 1
ATOM 2144 C C . ASN B 1 98 ? -9.219 -2.736 16.656 1 83.25 98 ASN B C 1
ATOM 2146 O O . ASN B 1 98 ? -9.477 -3.936 16.547 1 83.25 98 ASN B O 1
ATOM 2150 N N . GLU B 1 99 ? -8.195 -2.598 17.297 1 79 99 GLU B N 1
ATOM 2151 C CA . GLU B 1 99 ? -7.461 -3.549 18.125 1 79 99 GLU B CA 1
ATOM 2152 C C . GLU B 1 99 ? -8.406 -4.293 19.062 1 79 99 GLU B C 1
ATOM 2154 O O . GLU B 1 99 ? -8.125 -5.422 19.484 1 79 99 GLU B O 1
ATOM 2159 N N . THR B 1 100 ? -9.57 -3.732 19.203 1 78.12 100 THR B N 1
ATOM 2160 C CA . THR B 1 100 ? -10.477 -4.328 20.188 1 78.12 100 THR B CA 1
ATOM 2161 C C . THR B 1 100 ? -11.742 -4.844 19.5 1 78.12 100 THR B C 1
ATOM 2163 O O . THR B 1 100 ? -12.531 -5.559 20.125 1 78.12 100 THR B O 1
ATOM 2166 N N . HIS B 1 101 ? -11.844 -4.434 18.188 1 81.94 101 HIS B N 1
ATOM 2167 C CA . HIS B 1 101 ? -13.094 -4.762 17.531 1 81.94 101 HIS B CA 1
ATOM 2168 C C . HIS B 1 101 ? -12.867 -5.168 16.078 1 81.94 101 HIS B C 1
ATOM 2170 O O . HIS B 1 101 ? -12.039 -4.566 15.383 1 81.94 101 HIS B O 1
ATOM 2176 N N . VAL B 1 102 ? -13.555 -6.301 15.695 1 86.69 102 VAL B N 1
ATOM 2177 C CA . VAL B 1 102 ? -13.609 -6.746 14.305 1 86.69 102 VAL B CA 1
ATOM 2178 C C . VAL B 1 102 ? -15.055 -6.703 13.805 1 86.69 102 VAL B C 1
ATOM 2180 O O . VAL B 1 102 ? -15.93 -7.367 14.367 1 86.69 102 VAL B O 1
ATOM 2183 N N . GLY B 1 103 ? -15.305 -5.859 12.789 1 91.94 103 GLY B N 1
ATOM 2184 C CA . GLY B 1 103 ? -16.656 -5.703 12.281 1 91.94 103 GLY B CA 1
ATOM 2185 C C . GLY B 1 103 ? -17 -6.699 11.195 1 91.94 103 GLY B C 1
ATOM 2186 O O . GLY 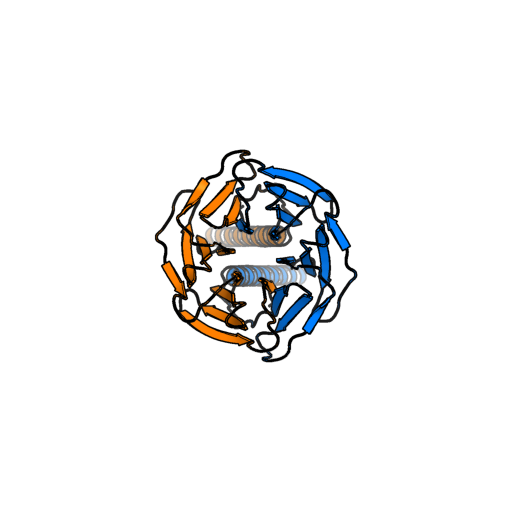B 1 103 ? -16.281 -7.68 10.992 1 91.94 103 GLY B O 1
ATOM 2187 N N . GLU B 1 104 ? -18.172 -6.43 10.602 1 93.44 104 GLU B N 1
ATOM 2188 C CA . GLU B 1 104 ? -18.641 -7.27 9.508 1 93.44 104 GLU B CA 1
ATOM 2189 C C . GLU B 1 104 ? -17.953 -6.91 8.195 1 93.44 104 GLU B C 1
ATOM 2191 O O . GLU B 1 104 ? -17.609 -5.75 7.973 1 93.44 104 GLU B O 1
ATOM 2196 N N . LYS B 1 105 ? -17.781 -7.984 7.402 1 96.44 105 LYS B N 1
ATOM 2197 C CA . LYS B 1 105 ? -17.25 -7.762 6.062 1 96.44 105 LYS B CA 1
ATOM 2198 C C . LYS B 1 105 ? -18.281 -7.059 5.176 1 96.44 105 LYS B C 1
ATOM 2200 O O . LYS B 1 105 ? -19.469 -7.387 5.211 1 96.44 105 LYS B O 1
ATOM 2205 N N . VAL B 1 106 ? -17.844 -6.125 4.508 1 97.25 106 VAL B N 1
ATOM 2206 C CA . VAL B 1 106 ? -18.688 -5.406 3.557 1 97.25 106 VAL B CA 1
ATOM 2207 C C . VAL B 1 106 ? -18.109 -5.531 2.15 1 97.25 106 VAL B C 1
ATOM 2209 O O . VAL B 1 106 ? -16.922 -5.25 1.934 1 97.25 106 VAL B O 1
ATOM 2212 N N . LYS B 1 107 ? -18.922 -5.926 1.213 1 98.19 107 LYS B N 1
ATOM 2213 C CA . LYS B 1 107 ? -18.484 -5.996 -0.18 1 98.19 107 LYS B CA 1
ATOM 2214 C C . LYS B 1 107 ? -18.453 -4.609 -0.819 1 98.19 107 LYS B C 1
ATOM 2216 O O . LYS B 1 107 ? -19.484 -3.938 -0.894 1 98.19 107 LYS B O 1
ATOM 2221 N N . ILE B 1 108 ? -17.328 -4.195 -1.235 1 98.69 108 ILE B N 1
ATOM 2222 C CA . ILE B 1 108 ? -17.172 -2.904 -1.896 1 98.69 108 ILE B CA 1
ATOM 2223 C C . ILE B 1 108 ? -17.344 -3.074 -3.404 1 98.69 108 ILE B C 1
ATOM 2225 O O . ILE B 1 108 ? -18.062 -2.309 -4.047 1 98.69 108 ILE B O 1
ATOM 2229 N N . VAL B 1 109 ? -16.656 -4.023 -4.035 1 98.69 109 VAL B N 1
ATOM 2230 C CA . VAL B 1 109 ? -16.781 -4.418 -5.434 1 98.69 109 VAL B CA 1
ATOM 2231 C C . VAL B 1 109 ? -17.016 -5.926 -5.523 1 98.69 109 VAL B C 1
ATOM 2233 O O . VAL B 1 109 ? -16.219 -6.715 -5.027 1 98.69 109 VAL B O 1
ATOM 2236 N N . SER B 1 110 ? -18.094 -6.352 -6.137 1 98.19 110 SER B N 1
ATOM 2237 C CA . SER B 1 110 ? -18.438 -7.77 -6.195 1 98.19 110 SER B CA 1
ATOM 2238 C C . SER B 1 110 ? -18.766 -8.203 -7.617 1 98.19 110 SER B C 1
ATOM 2240 O O . SER B 1 110 ? -19.125 -9.359 -7.852 1 98.19 110 SER B O 1
ATOM 2242 N N . GLU B 1 111 ? -18.688 -7.281 -8.508 1 97.69 111 GLU B N 1
ATOM 2243 C CA . GLU B 1 111 ? -18.969 -7.598 -9.906 1 97.69 111 GLU B CA 1
ATOM 2244 C C . GLU B 1 111 ? -17.891 -7.008 -10.828 1 97.69 111 GLU B C 1
ATOM 2246 O O . GLU B 1 111 ? -17.266 -5.996 -10.492 1 97.69 111 GLU B O 1
ATOM 2251 N N . GLY B 1 112 ? -17.688 -7.59 -11.914 1 97.12 112 GLY B N 1
ATOM 2252 C CA . GLY B 1 112 ? -16.812 -7.047 -12.938 1 97.12 112 GLY B CA 1
ATOM 2253 C C . GLY B 1 112 ? -15.336 -7.207 -12.602 1 97.12 112 GLY B C 1
ATOM 2254 O O . GLY B 1 112 ? -14.484 -6.539 -13.195 1 97.12 112 GLY B O 1
ATOM 2255 N N . LEU B 1 113 ? -15.031 -7.973 -11.602 1 97.69 113 LEU B N 1
ATOM 2256 C CA . LEU B 1 113 ? -13.664 -8.352 -11.266 1 97.69 113 LEU B CA 1
ATOM 2257 C C . LEU B 1 113 ? -13.344 -9.75 -11.781 1 97.69 113 LEU B C 1
ATOM 2259 O O . LEU B 1 113 ? -14.227 -10.602 -11.891 1 97.69 113 LEU B O 1
ATOM 2263 N N . ILE B 1 114 ? -12.156 -9.977 -12.188 1 97.44 114 ILE B N 1
ATOM 2264 C CA . ILE B 1 114 ? -11.695 -11.32 -12.523 1 97.44 114 ILE B CA 1
ATOM 2265 C C . ILE B 1 114 ? -10.523 -11.703 -11.625 1 97.44 114 ILE B C 1
ATOM 2267 O O . ILE B 1 114 ? -10.602 -12.68 -10.875 1 97.44 114 ILE B O 1
ATOM 2271 N N . THR B 1 115 ? -9.422 -10.938 -11.578 1 97.25 115 THR B N 1
ATOM 2272 C CA . THR B 1 115 ? -8.273 -11.188 -10.719 1 97.25 115 THR B CA 1
ATOM 2273 C C . THR B 1 115 ? -7.773 -9.883 -10.094 1 97.25 115 THR B C 1
ATOM 2275 O O . THR B 1 115 ? -6.676 -9.422 -10.406 1 97.25 115 THR B O 1
ATOM 2278 N N . PRO B 1 116 ? -8.586 -9.312 -9.18 1 97.94 116 PRO B N 1
ATOM 2279 C CA . PRO B 1 116 ? -8.047 -8.133 -8.492 1 97.94 116 PRO B CA 1
ATOM 2280 C C . PRO B 1 116 ? -6.758 -8.422 -7.734 1 97.94 116 PRO B C 1
ATOM 2282 O O . PRO B 1 116 ? -6.68 -9.414 -7.008 1 97.94 116 PRO B O 1
ATOM 2285 N N . THR B 1 117 ? -5.742 -7.625 -7.934 1 96.75 117 THR B N 1
ATOM 2286 C CA . THR B 1 117 ? -4.422 -7.93 -7.395 1 96.75 117 THR B CA 1
ATOM 2287 C C . THR B 1 117 ? -3.996 -6.867 -6.387 1 96.75 117 THR B C 1
ATOM 2289 O O . THR B 1 117 ? -4.043 -7.098 -5.176 1 96.75 117 THR B O 1
ATOM 2292 N N . GLY B 1 118 ? -3.742 -5.598 -6.793 1 97.94 118 GLY B N 1
ATOM 2293 C CA . GLY B 1 118 ? -3.334 -4.52 -5.906 1 97.94 118 GLY B CA 1
ATOM 2294 C C . GLY B 1 118 ? -4.469 -3.578 -5.551 1 97.94 118 GLY B C 1
ATOM 2295 O O . GLY B 1 118 ? -5.352 -3.324 -6.371 1 97.94 118 GLY B O 1
ATOM 2296 N N . ILE B 1 119 ? -4.395 -3.027 -4.316 1 98.69 119 ILE B N 1
ATOM 2297 C CA . ILE B 1 119 ? -5.312 -1.958 -3.934 1 98.69 119 ILE B CA 1
ATOM 2298 C C . ILE B 1 119 ? -4.539 -0.846 -3.227 1 98.69 119 ILE B C 1
ATOM 2300 O O . ILE B 1 119 ? -3.516 -1.102 -2.588 1 98.69 119 ILE B O 1
ATOM 2304 N N . ALA B 1 120 ? -4.957 0.312 -3.373 1 97.88 120 ALA B N 1
ATOM 2305 C CA . ALA B 1 120 ? -4.453 1.484 -2.662 1 97.88 120 ALA B CA 1
ATOM 2306 C C . ALA B 1 120 ? -5.598 2.406 -2.246 1 97.88 120 ALA B C 1
ATOM 2308 O O . ALA B 1 120 ? -6.508 2.668 -3.033 1 97.88 120 ALA B O 1
ATOM 2309 N N . ILE B 1 121 ? -5.535 2.854 -1.043 1 96.31 121 ILE B N 1
ATOM 2310 C CA . ILE B 1 121 ? -6.59 3.725 -0.536 1 96.31 121 ILE B CA 1
ATOM 2311 C C . ILE B 1 121 ? -6.086 5.164 -0.473 1 96.31 121 ILE B C 1
ATOM 2313 O O . ILE B 1 121 ? -5 5.426 0.048 1 96.31 121 ILE B O 1
ATOM 2317 N N . ASP B 1 122 ? -6.844 6.027 -1.085 1 91.81 122 ASP B N 1
ATOM 2318 C CA . ASP B 1 122 ? -6.641 7.457 -0.896 1 91.81 122 ASP B CA 1
ATOM 2319 C C . ASP B 1 122 ? -7.352 7.953 0.36 1 91.81 122 ASP B C 1
ATOM 2321 O O . ASP B 1 122 ? -8.57 8.133 0.358 1 91.81 122 ASP B O 1
ATOM 2325 N N . TRP B 1 123 ? -6.648 8.188 1.404 1 85.25 123 TRP B N 1
ATOM 2326 C CA . TRP B 1 123 ? -7.254 8.5 2.695 1 85.25 123 TRP B CA 1
ATOM 2327 C C . TRP B 1 123 ? -7.875 9.891 2.68 1 85.25 123 TRP B C 1
ATOM 2329 O O . TRP B 1 123 ? -8.727 10.203 3.512 1 85.25 123 TRP B O 1
ATOM 2339 N N . TYR B 1 124 ? -7.469 10.695 1.685 1 82.62 124 TYR B N 1
ATOM 2340 C CA . TYR B 1 124 ? -8.039 12.039 1.594 1 82.62 124 TYR B CA 1
ATOM 2341 C C . TYR B 1 124 ? -9.445 11.992 1.019 1 82.62 124 TYR B C 1
ATOM 2343 O O . TYR B 1 124 ? -10.328 12.742 1.456 1 82.62 124 TYR B O 1
ATOM 2351 N N . THR B 1 125 ? -9.656 11.203 0.047 1 88.25 125 THR B N 1
ATOM 2352 C CA . THR B 1 125 ? -10.938 11.219 -0.658 1 88.25 125 THR B CA 1
ATOM 2353 C C . THR B 1 125 ? -11.758 9.977 -0.327 1 88.25 125 THR B C 1
ATOM 2355 O O . THR B 1 125 ? -12.898 9.852 -0.761 1 88.25 125 THR B O 1
ATOM 2358 N N . ASP B 1 126 ? -11.18 9.055 0.396 1 93.19 126 ASP B N 1
ATOM 2359 C CA . ASP B 1 126 ? -11.836 7.805 0.78 1 93.19 126 ASP B CA 1
ATOM 2360 C C . ASP B 1 126 ? -12.188 6.969 -0.448 1 93.19 126 ASP B C 1
ATOM 2362 O O . ASP B 1 126 ? -13.305 6.465 -0.561 1 93.19 126 ASP B O 1
ATOM 2366 N N . LYS B 1 127 ? -11.234 6.883 -1.295 1 95.94 127 LYS B N 1
ATOM 2367 C CA . LYS B 1 127 ? -11.398 6.074 -2.5 1 95.94 127 LYS B CA 1
ATOM 2368 C C . LYS B 1 127 ? -10.414 4.91 -2.521 1 95.94 127 LYS B C 1
ATOM 2370 O O . LYS B 1 127 ? -9.297 5.023 -2.014 1 95.94 127 LYS B O 1
ATOM 2375 N N . ILE B 1 128 ? -10.875 3.803 -3.117 1 98 128 ILE B N 1
ATOM 2376 C CA . ILE B 1 128 ? -10.016 2.648 -3.344 1 98 128 ILE B CA 1
ATOM 2377 C C . ILE B 1 128 ? -9.656 2.557 -4.824 1 98 128 ILE B C 1
ATOM 2379 O O . ILE B 1 128 ? -10.539 2.609 -5.688 1 98 128 ILE B O 1
ATOM 2383 N N . TYR B 1 129 ? -8.461 2.537 -5.117 1 97.19 129 TYR B N 1
ATOM 2384 C CA . TYR B 1 129 ? -7.934 2.23 -6.441 1 97.19 129 TYR B CA 1
ATOM 2385 C C . TYR B 1 129 ? -7.43 0.792 -6.508 1 97.19 129 TYR B C 1
ATOM 2387 O O . TYR B 1 129 ? -6.82 0.296 -5.559 1 97.19 129 TYR B O 1
ATOM 2395 N N . TRP B 1 130 ? -7.699 0.127 -7.668 1 98.19 130 TRP B N 1
ATOM 2396 C CA . TRP B 1 130 ? -7.215 -1.25 -7.719 1 98.19 130 TRP B CA 1
ATOM 2397 C C . TRP B 1 130 ? -6.781 -1.622 -9.133 1 98.19 130 TRP B C 1
ATOM 2399 O O . TRP B 1 130 ? -7.148 -0.95 -10.102 1 98.19 130 TRP B O 1
ATOM 2409 N N . THR B 1 131 ? -5.961 -2.648 -9.188 1 97.69 131 THR B N 1
ATOM 2410 C CA . THR B 1 131 ? -5.547 -3.258 -10.445 1 97.69 131 THR B CA 1
ATOM 2411 C C . THR B 1 131 ? -6.23 -4.609 -10.641 1 97.69 131 THR B C 1
ATOM 2413 O O . THR B 1 131 ? -6.477 -5.332 -9.68 1 97.69 131 THR B O 1
ATOM 2416 N N . ASP B 1 132 ? -6.516 -4.914 -11.852 1 96.88 132 ASP B N 1
ATOM 2417 C CA . ASP B 1 132 ? -6.98 -6.23 -12.273 1 96.88 132 ASP B CA 1
ATOM 2418 C C . ASP B 1 132 ? -6.273 -6.68 -13.555 1 96.88 132 ASP B C 1
ATOM 2420 O O . ASP B 1 132 ? -6.559 -6.168 -14.641 1 96.88 132 ASP B O 1
ATOM 2424 N N . GLY B 1 133 ? -5.387 -7.66 -13.352 1 90.81 133 GLY B N 1
ATOM 2425 C CA . GLY B 1 133 ? -4.547 -8.086 -14.461 1 90.81 133 GLY B CA 1
ATOM 2426 C C . GLY B 1 133 ? -5.328 -8.711 -15.602 1 90.81 133 GLY B C 1
ATOM 2427 O O . GLY B 1 133 ? -4.953 -8.57 -16.766 1 90.81 133 GLY B O 1
ATOM 2428 N N . GLU B 1 134 ? -6.379 -9.375 -15.25 1 92.88 134 GLU B N 1
ATOM 2429 C CA . GLU B 1 134 ? -7.133 -10.094 -16.281 1 92.88 134 GLU B CA 1
ATOM 2430 C C . GLU B 1 134 ? -8.055 -9.148 -17.047 1 92.88 134 GLU B C 1
ATOM 2432 O O . GLU B 1 134 ? -8.188 -9.258 -18.266 1 92.88 134 GLU B O 1
ATOM 2437 N N . THR B 1 135 ? -8.773 -8.242 -16.312 1 94.69 135 THR B N 1
ATOM 2438 C CA . THR B 1 135 ? -9.586 -7.27 -17.031 1 94.69 135 THR B CA 1
ATOM 2439 C C . THR B 1 135 ? -8.703 -6.207 -17.688 1 94.69 135 THR B C 1
ATOM 2441 O O . THR B 1 135 ? -9.164 -5.457 -18.547 1 94.69 135 THR B O 1
ATOM 2444 N N . ASN B 1 136 ? -7.465 -6.18 -17.219 1 93.62 136 ASN B N 1
ATOM 2445 C CA . ASN B 1 136 ? -6.473 -5.219 -17.688 1 93.62 136 ASN B CA 1
ATOM 2446 C C . ASN B 1 136 ? -6.957 -3.781 -17.516 1 93.62 136 ASN B C 1
ATOM 2448 O O . ASN B 1 136 ? -6.91 -2.99 -18.453 1 93.62 136 ASN B O 1
ATOM 2452 N N . ARG B 1 137 ? -7.457 -3.504 -16.328 1 93.56 137 ARG B N 1
ATOM 2453 C CA . ARG B 1 137 ? -7.988 -2.182 -16.016 1 93.56 137 ARG B CA 1
ATOM 2454 C C . ARG B 1 137 ? -7.512 -1.717 -14.633 1 93.56 137 ARG B C 1
ATOM 2456 O O . ARG B 1 137 ? -7.25 -2.537 -13.75 1 93.56 137 ARG B O 1
ATOM 2463 N N . ILE B 1 138 ? -7.359 -0.453 -14.539 1 95.81 138 ILE B N 1
ATOM 2464 C CA . ILE B 1 138 ? -7.273 0.223 -13.25 1 95.81 138 ILE B CA 1
ATOM 2465 C C . ILE B 1 138 ? -8.555 1.007 -12.992 1 95.81 138 ILE B C 1
ATOM 2467 O O . ILE B 1 138 ? -8.984 1.807 -13.828 1 95.81 138 ILE B O 1
ATOM 2471 N N . GLU B 1 139 ? -9.141 0.736 -11.852 1 97 139 GLU B N 1
ATOM 2472 C CA . GLU B 1 139 ? -10.43 1.343 -11.531 1 97 139 GLU B CA 1
ATOM 2473 C C . GLU B 1 139 ? -10.414 1.978 -10.148 1 97 139 GLU B C 1
ATOM 2475 O O . GLU B 1 139 ? -9.445 1.813 -9.391 1 97 139 GLU B O 1
ATOM 2480 N N . VAL B 1 140 ? -11.445 2.793 -9.938 1 96.81 140 VAL B N 1
ATOM 2481 C CA . VAL B 1 140 ? -11.594 3.484 -8.656 1 96.81 140 VAL B CA 1
ATOM 2482 C C . VAL B 1 140 ? -13.039 3.41 -8.188 1 96.81 140 VAL B C 1
ATOM 2484 O O . VAL B 1 140 ? -13.961 3.312 -9.008 1 96.81 140 VAL B O 1
ATOM 2487 N N . ILE B 1 141 ? -13.203 3.395 -6.875 1 97.94 141 ILE B N 1
ATOM 2488 C CA . ILE B 1 141 ? -14.547 3.451 -6.305 1 97.94 141 ILE B CA 1
ATOM 2489 C C . ILE B 1 141 ? -14.531 4.285 -5.027 1 97.94 141 ILE B C 1
ATOM 2491 O O . ILE B 1 141 ? -13.578 4.215 -4.246 1 97.94 141 ILE B O 1
ATOM 2495 N N . SER B 1 142 ? -15.523 5.125 -4.848 1 96.62 142 SER B N 1
ATOM 2496 C CA . SER B 1 142 ? -15.734 5.777 -3.561 1 96.62 142 SER B CA 1
ATOM 2497 C C . SER B 1 142 ? -16.297 4.805 -2.533 1 96.62 142 SER B C 1
ATOM 2499 O O . SER B 1 142 ? -17.344 4.191 -2.762 1 96.62 142 SER B O 1
ATOM 2501 N N . ILE B 1 143 ? -15.648 4.711 -1.396 1 96.44 143 ILE B N 1
ATOM 2502 C CA . ILE B 1 143 ? -16 3.689 -0.418 1 96.44 143 ILE B CA 1
ATOM 2503 C C . ILE B 1 143 ? -17.438 3.908 0.067 1 96.44 143 ILE B C 1
ATOM 2505 O O . ILE B 1 143 ? -18.219 2.959 0.167 1 96.44 143 ILE B O 1
ATOM 2509 N N . GLU B 1 144 ? -17.781 5.117 0.263 1 93.88 144 GLU B N 1
ATOM 2510 C CA . GLU B 1 144 ? -19.109 5.41 0.812 1 93.88 144 GLU B CA 1
ATOM 2511 C C . GLU B 1 144 ? -20.141 5.594 -0.298 1 93.88 144 GLU B C 1
ATOM 2513 O O . GLU B 1 144 ? -21.203 4.984 -0.264 1 93.88 144 GLU B O 1
ATOM 2518 N N . GLN B 1 145 ? -19.797 6.41 -1.258 1 94.06 145 GLN B N 1
ATOM 2519 C CA . GLN B 1 145 ? -20.75 6.738 -2.303 1 94.06 145 GLN B CA 1
ATOM 2520 C C . GLN B 1 145 ? -20.922 5.582 -3.285 1 94.06 145 GLN B C 1
ATOM 2522 O O . GLN B 1 145 ? -21.906 5.512 -4.012 1 94.06 145 GLN B O 1
ATOM 2527 N N . LYS B 1 146 ? -19.938 4.746 -3.385 1 95.06 146 LYS B N 1
ATOM 2528 C CA . LYS B 1 146 ? -19.938 3.549 -4.223 1 95.06 146 LYS B CA 1
ATOM 2529 C C . LYS B 1 146 ? -19.953 3.914 -5.703 1 95.06 146 LYS B C 1
ATOM 2531 O O . LYS B 1 146 ? -20.422 3.137 -6.535 1 95.06 146 LYS B O 1
ATOM 2536 N N . TYR B 1 147 ? -19.516 5.105 -5.98 1 95.62 147 TYR B N 1
ATOM 2537 C CA . TYR B 1 147 ? -19.328 5.477 -7.379 1 95.62 147 TYR B CA 1
ATOM 2538 C C . TYR B 1 147 ? -18.062 4.844 -7.938 1 95.62 147 TYR B C 1
ATOM 2540 O O . TYR B 1 147 ? -16.953 5.145 -7.48 1 95.62 147 TYR B O 1
ATOM 2548 N N . ARG B 1 148 ? -18.25 4.016 -8.859 1 97 148 ARG B N 1
ATOM 2549 C CA . ARG B 1 148 ? -17.156 3.268 -9.477 1 97 148 ARG B CA 1
ATOM 2550 C C . ARG B 1 148 ? -16.828 3.83 -10.859 1 97 148 ARG B C 1
ATOM 2552 O O . ARG B 1 148 ? -17.719 4.211 -11.617 1 97 148 ARG B O 1
ATOM 2559 N N . LYS B 1 149 ? -15.594 3.91 -11.219 1 94.44 149 LYS B N 1
ATOM 2560 C CA . LYS B 1 149 ? -15.148 4.457 -12.5 1 94.44 149 LYS B CA 1
ATOM 2561 C C . LYS B 1 149 ? -13.914 3.723 -13.016 1 94.44 149 LYS B C 1
ATOM 2563 O O . LYS B 1 149 ? -13 3.414 -12.242 1 94.44 149 LYS B O 1
ATOM 2568 N N . VAL B 1 150 ? -13.898 3.354 -14.32 1 94.38 150 VAL B N 1
ATOM 2569 C CA . VAL B 1 150 ? -12.688 2.861 -14.977 1 94.38 150 VAL B CA 1
ATOM 2570 C C . VAL B 1 150 ? -11.758 4.027 -15.281 1 94.38 150 VAL B C 1
ATOM 2572 O O . VAL B 1 150 ? -12.164 5.012 -15.898 1 94.38 150 VAL B O 1
ATOM 2575 N N . LEU B 1 151 ? -10.562 3.973 -14.906 1 91.81 151 LEU B N 1
ATOM 2576 C CA . LEU B 1 151 ? -9.625 5.07 -15.117 1 91.81 151 LEU B CA 1
ATOM 2577 C C . LEU B 1 151 ? -8.75 4.805 -16.328 1 91.81 151 LEU B C 1
ATOM 2579 O O . LEU B 1 151 ? -8.562 5.684 -17.172 1 91.81 151 LEU B O 1
ATOM 2583 N N . PHE B 1 152 ? -8.148 3.594 -16.312 1 89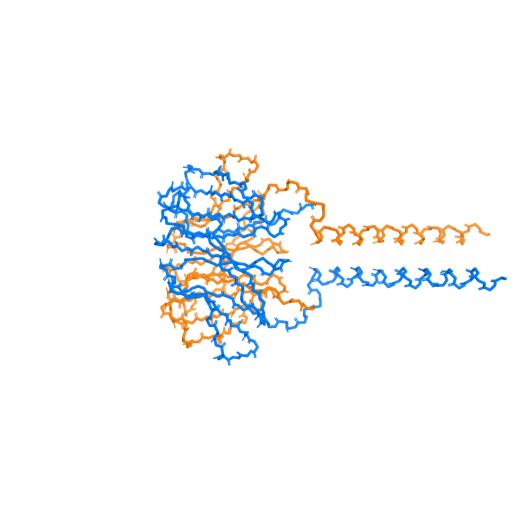.69 152 PHE B N 1
ATOM 2584 C CA . PHE B 1 152 ? -7.227 3.227 -17.391 1 89.69 152 PHE B CA 1
ATOM 2585 C C . PHE B 1 152 ? -7.5 1.809 -17.875 1 89.69 152 PHE B C 1
ATOM 2587 O O . PHE B 1 152 ? -7.734 0.906 -17.062 1 89.69 152 PHE B O 1
ATOM 2594 N N . TRP B 1 153 ? -7.445 1.599 -19.203 1 86.25 153 TRP B N 1
ATOM 2595 C CA . TRP B 1 153 ? -7.742 0.298 -19.797 1 86.25 153 TRP B CA 1
ATOM 2596 C C . TRP B 1 153 ? -6.762 -0.029 -20.906 1 86.25 153 TRP B C 1
ATOM 2598 O O . TRP B 1 153 ? -6.848 -1.094 -21.531 1 86.25 153 TRP B O 1
ATOM 2608 N N . SER B 1 154 ? -5.906 0.856 -21.094 1 81.88 154 SER B N 1
ATOM 2609 C CA . SER B 1 154 ? -4.875 0.621 -22.094 1 81.88 154 SER B CA 1
ATOM 2610 C C . SER B 1 154 ? -3.484 0.624 -21.469 1 81.88 154 SER B C 1
ATOM 2612 O O . SER B 1 154 ? -3.23 1.349 -20.516 1 81.88 154 SER B O 1
ATOM 2614 N N . GLU B 1 155 ? -2.631 -0.225 -21.812 1 80.44 155 GLU B N 1
ATOM 2615 C CA . GLU B 1 155 ? -1.229 -0.25 -21.422 1 80.44 155 GLU B CA 1
ATOM 2616 C C . GLU B 1 155 ? -1.085 -0.569 -19.938 1 80.44 155 GLU B C 1
ATOM 2618 O O . GLU B 1 155 ? -0.186 -0.053 -19.266 1 80.44 155 GLU B O 1
ATOM 2623 N N . VAL B 1 156 ? -2.084 -1.221 -19.359 1 87.5 156 VAL B N 1
ATOM 2624 C CA . VAL B 1 156 ? -2.021 -1.588 -17.953 1 87.5 156 VAL B CA 1
ATOM 2625 C C . VAL B 1 156 ? -1.099 -2.791 -17.766 1 87.5 156 VAL B C 1
ATOM 2627 O O . VAL B 1 156 ? -0.387 -2.891 -16.766 1 87.5 156 VAL B O 1
ATOM 2630 N N . ASP B 1 157 ? -1.048 -3.697 -18.797 1 91.75 157 ASP B N 1
ATOM 2631 C CA . ASP B 1 157 ? -0.057 -4.762 -18.922 1 91.75 157 ASP B CA 1
ATOM 2632 C C . ASP B 1 157 ? 0.067 -5.559 -17.625 1 91.75 157 ASP B C 1
ATOM 2634 O O . ASP B 1 157 ? 1.166 -5.715 -17.094 1 91.75 157 ASP B O 1
ATOM 2638 N N . LEU B 1 158 ? -1.052 -6.105 -17.141 1 93.69 158 LEU B N 1
ATOM 2639 C CA . LEU B 1 158 ? -1.095 -6.996 -15.992 1 93.69 158 LEU B CA 1
ATOM 2640 C C . LEU B 1 158 ? -0.492 -6.324 -14.766 1 93.69 158 LEU B C 1
ATOM 2642 O O . LEU B 1 158 ? 0.396 -6.887 -14.117 1 93.69 158 LEU B O 1
ATOM 2646 N N . ALA B 1 159 ? -0.984 -5.168 -14.438 1 95.38 159 ALA B N 1
ATOM 2647 C CA . ALA B 1 159 ? -0.526 -4.422 -13.266 1 95.38 159 ALA B CA 1
ATOM 2648 C C . ALA B 1 159 ? -0.686 -5.242 -11.992 1 95.38 159 ALA B C 1
ATOM 2650 O O . ALA B 1 159 ? -1.694 -5.93 -11.812 1 95.38 159 ALA B O 1
ATOM 2651 N N . ARG B 1 160 ? 0.281 -5.195 -11.117 1 95.38 160 ARG B N 1
ATOM 2652 C CA . ARG B 1 160 ? 0.32 -6.066 -9.945 1 95.38 160 ARG B CA 1
ATOM 2653 C C . ARG B 1 160 ? 0.043 -5.277 -8.672 1 95.38 160 ARG B C 1
ATOM 2655 O O . ARG B 1 160 ? -0.732 -5.719 -7.82 1 95.38 160 ARG B O 1
ATOM 2662 N N . ALA B 1 161 ? 0.751 -4.242 -8.5 1 97.81 161 ALA B N 1
ATOM 2663 C CA . ALA B 1 161 ? 0.629 -3.424 -7.293 1 97.81 161 ALA B CA 1
ATOM 2664 C C . ALA B 1 161 ? 0.33 -1.97 -7.648 1 97.81 161 ALA B C 1
ATOM 2666 O O . ALA B 1 161 ? 0.628 -1.521 -8.758 1 97.81 161 ALA B O 1
ATOM 2667 N N . ILE B 1 162 ? -0.238 -1.249 -6.746 1 98.12 162 ILE B N 1
ATOM 2668 C CA . ILE B 1 162 ? -0.631 0.137 -6.977 1 98.12 162 ILE B CA 1
ATOM 2669 C C . ILE B 1 162 ? -0.446 0.943 -5.691 1 98.12 162 ILE B C 1
ATOM 2671 O O . ILE B 1 162 ? -0.606 0.414 -4.59 1 98.12 162 ILE B O 1
ATOM 2675 N N . ALA B 1 163 ? -0.051 2.174 -5.812 1 97.19 163 ALA B N 1
ATOM 2676 C CA . ALA B 1 163 ? 0.094 3.129 -4.719 1 97.19 163 ALA B CA 1
ATOM 2677 C C . ALA B 1 163 ? -0.414 4.508 -5.125 1 97.19 163 ALA B C 1
ATOM 2679 O O . ALA B 1 163 ? -0.367 4.871 -6.305 1 97.19 163 ALA B O 1
ATOM 2680 N N . VAL B 1 164 ? -0.878 5.25 -4.16 1 94.19 164 VAL B N 1
ATOM 2681 C CA . VAL B 1 164 ? -1.353 6.609 -4.375 1 94.19 164 VAL B CA 1
ATOM 2682 C C . VAL B 1 164 ? -0.267 7.605 -3.975 1 94.19 164 VAL B C 1
ATOM 2684 O O . VAL B 1 164 ? 0.341 7.477 -2.91 1 94.19 164 VAL B O 1
ATOM 2687 N N . VAL B 1 165 ? 0.005 8.5 -4.863 1 87.81 165 VAL B N 1
ATOM 2688 C CA . VAL B 1 165 ? 0.87 9.633 -4.535 1 87.81 165 VAL B CA 1
ATOM 2689 C C . VAL B 1 165 ? 0.028 10.797 -4.02 1 87.81 165 VAL B C 1
ATOM 2691 O O . VAL B 1 165 ? -0.745 11.391 -4.773 1 87.81 165 VAL B O 1
ATOM 2694 N N . PRO B 1 166 ? 0.203 11.062 -2.707 1 71.38 166 PRO B N 1
ATOM 2695 C CA . PRO B 1 166 ? -0.614 12.164 -2.193 1 71.38 166 PRO B CA 1
ATOM 2696 C C . PRO B 1 166 ? -0.295 13.5 -2.867 1 71.38 166 PRO B C 1
ATOM 2698 O O . PRO B 1 166 ? 0.859 13.758 -3.215 1 71.38 166 PRO B O 1
ATOM 2701 N N . LYS B 1 167 ? -1.305 14.156 -3.537 1 61.78 167 LYS B N 1
ATOM 2702 C CA . LYS B 1 167 ? -1.028 15.469 -4.109 1 61.78 167 LYS B CA 1
ATOM 2703 C C . LYS B 1 167 ? -0.879 16.516 -3.018 1 61.78 167 LYS B C 1
ATOM 2705 O O . LYS B 1 167 ? -1.565 16.469 -1.995 1 61.78 167 LYS B O 1
ATOM 2710 N N . GLU B 1 168 ? 0.262 17.172 -3.113 1 49.5 168 GLU B N 1
ATOM 2711 C CA . GLU B 1 168 ? 0.337 18.391 -2.305 1 49.5 168 GLU B CA 1
ATOM 2712 C C . GLU B 1 168 ? -0.848 19.312 -2.582 1 49.5 168 GLU B C 1
ATOM 2714 O O . GLU B 1 168 ? -1.177 19.578 -3.74 1 49.5 168 GLU B O 1
ATOM 2719 N N . GLY B 1 169 ? -1.924 19.094 -1.919 1 40.91 169 GLY B N 1
ATOM 2720 C CA . GLY B 1 169 ? -2.812 20.234 -2.076 1 40.91 169 GLY B CA 1
ATOM 2721 C C . GLY B 1 169 ? -2.123 21.562 -1.838 1 40.91 169 GLY B C 1
ATOM 2722 O O . GLY B 1 169 ? -1.03 21.609 -1.268 1 40.91 169 GLY B O 1
#

pLDDT: mean 84.25, std 17.21, range [40.25, 98.81]

Radius of gyration: 22.28 Å; Cα contacts (8 Å, |Δi|>4): 807; chains: 2; bounding box: 42×74×59 Å